Protein AF-A0A8J5MR01-F1 (afdb_monomer)

Solvent-accessible surface area (backbone atoms only — not comparable to full-atom values): 14399 Å² total; per-residue (Å²): 141,78,70,90,63,52,82,79,46,90,48,75,66,58,56,54,51,50,48,61,60,55,50,73,63,44,57,69,44,59,37,44,29,50,52,54,52,42,53,45,16,76,74,77,34,84,48,42,46,69,49,78,49,66,42,66,68,60,29,54,52,49,53,53,52,55,51,52,56,51,51,53,58,57,66,64,68,79,71,82,79,91,81,93,83,82,83,87,83,76,90,83,84,79,92,68,85,74,78,76,51,74,67,62,50,51,53,50,50,52,54,48,64,30,63,47,51,48,34,41,37,41,36,43,48,46,98,84,65,29,36,41,37,37,38,38,34,34,26,65,71,58,70,42,39,16,41,40,47,44,70,47,62,43,70,84,56,36,79,78,36,61,94,75,61,46,38,93,54,69,72,42,54,82,47,88,94,27,71,25,60,57,78,66,46,74,71,43,59,59,60,29,60,74,71,70,55,62,65,63,83,44,30,89,82,57,28,30,31,29,60,67,54,24,48,59,20,74,45,84,59,89,71,89,71,77,76,79,76,76,78,78,79,79,81,82,75,92,129

Foldseek 3Di:
DPPPPVVVPPDVVVQVVVQVVQLVLDDLLQNLLQVLQVVCCVPPNVQKDKGKDFDSVLSVVVVVVVVVVVVVVVVVVVPPDDDPDDPPPPPPDDPPPPPQDPVNLVVLVCLQLPWRRMWMWIWHADPQGKIKIKIWIARPNLGFIFIFIDIGDDPVVCVVCVVPDDRQQPPAPPDPPWRLQDALAPVVVVSCVVSVHRSNVCCVPRHGRTPVSCVSSVHDHDDPPPPPPPPPPPPDDDD

Sequence (239 aa):
ATRPLQDALDLPIDAKREQQRIVQLLPSPLYTLWVQASAYGEAFDPFIKVEVFGDVDAAKKLIVKEEDTRTENLSESDNDQDQQEENLSRKKRNRKSQKLDAEDLDDGVKQMLGLHPLFVKINVNTKEGNSVVITFYYMQTLRIVTAKCSVHLQEKTKCALTDVISGDTLLNCLVPDDDGQTSPNPANFFQLNRLRINLSDHLSATGRPYKWAQSLSGLSFSSSKQTHVSGEDSQDTVR

pLDDT: mean 80.75, std 19.87, range [36.69, 98.62]

Radius of gyration: 24.83 Å; Cα contacts (8 Å, |Δi|>4): 267; chains: 1; bounding box: 53×95×76 Å

InterPro domains:
  IPR019163 THO complex, subunit 5 [PF09766] (1-221)
  IPR019163 THO complex, subunit 5 [PTHR13375] (1-227)

Nearest PDB structures (foldseek):
  7znl-assembly1_E  TM=8.907E-01  e=3.463E-14  Homo sapiens
  7apk-assembly1_e  TM=8.907E-01  e=6.315E-14  Homo sapiens
  7znl-assembly1_e  TM=8.907E-01  e=7.562E-14  Homo sapiens
  7znk-assembly1_E  TM=8.837E-01  e=5.600E-14  Homo sapiens
  7znl-assembly1_M  TM=8.149E-01  e=4.066E-13  Homo sapiens

Secondary structure (DSSP, 8-state):
--TTTTTTS--HHHHHHHHHHHHTTS-HHHHHHHHHHHHHHHHT-TTEEEEEEE-HHHHHHHHHHHHHHHHHHHHGGG--SS--SS-SSS-SS--------HHHHHHHHHHHTPBPSEEEEEEEE-TTS-EEEEEEEEETTTTEEEEEEEEE--HHHHHHHTTT--TTTTTTTSSTT--S-S-SSHHHHHHHHHHT--GGGGHHHH-B--HHHHHHTT---------------------

Mean predicted aligned error: 12.26 Å

Organism: Homarus americanus (NCBI:txid6706)

Structure (mmCIF, N/CA/C/O backbone):
data_AF-A0A8J5MR01-F1
#
_entry.id   AF-A0A8J5MR01-F1
#
loop_
_atom_site.group_PDB
_atom_site.id
_atom_site.type_symbol
_atom_site.label_atom_id
_atom_site.label_alt_id
_atom_site.label_comp_id
_atom_site.label_asym_id
_atom_site.label_entity_id
_atom_site.label_seq_id
_atom_site.pdbx_PDB_ins_code
_atom_site.Cartn_x
_atom_site.Cartn_y
_atom_site.Cartn_z
_atom_site.occupancy
_atom_site.B_iso_or_equiv
_atom_site.auth_seq_id
_atom_site.auth_comp_id
_atom_site.auth_asym_id
_atom_site.auth_atom_id
_atom_site.pdbx_PDB_model_num
ATOM 1 N N . ALA A 1 1 ? -16.042 34.984 -11.331 1.00 46.97 1 ALA A N 1
ATOM 2 C CA . ALA A 1 1 ? -14.779 34.375 -10.869 1.00 46.97 1 ALA A CA 1
ATOM 3 C C . ALA A 1 1 ? -14.618 34.675 -9.381 1.00 46.97 1 ALA A C 1
ATOM 5 O O . ALA A 1 1 ? -14.557 35.841 -9.026 1.00 46.97 1 ALA A O 1
ATOM 6 N N . THR A 1 2 ? -14.632 33.653 -8.523 1.00 47.94 2 THR A N 1
ATOM 7 C CA . THR A 1 2 ? -14.669 33.761 -7.044 1.00 47.94 2 THR A CA 1
ATOM 8 C C . THR A 1 2 ? -13.586 32.893 -6.389 1.00 47.94 2 THR A C 1
ATOM 10 O O . THR A 1 2 ? -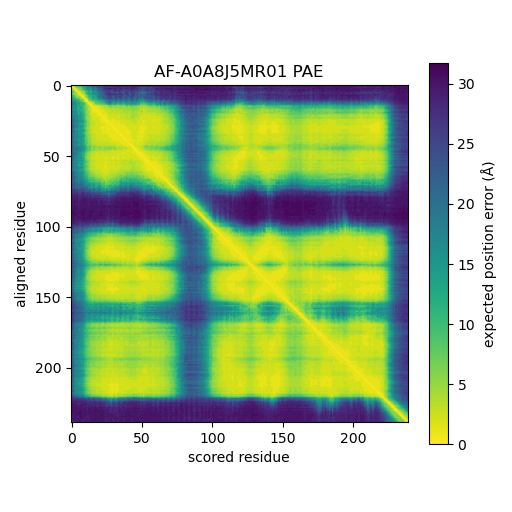13.790 32.317 -5.327 1.00 47.94 2 THR A O 1
ATOM 13 N N . ARG A 1 3 ? -12.426 32.767 -7.044 1.00 57.78 3 ARG A N 1
ATOM 14 C CA . ARG A 1 3 ? -11.325 31.910 -6.580 1.00 57.78 3 ARG A CA 1
ATOM 15 C C . ARG A 1 3 ? -10.459 32.448 -5.418 1.00 57.78 3 ARG A C 1
ATOM 17 O O . ARG A 1 3 ? -9.903 31.600 -4.746 1.00 57.78 3 ARG A O 1
ATOM 24 N N . PRO A 1 4 ? -10.367 33.749 -5.061 1.00 63.78 4 PRO A N 1
ATOM 25 C CA . PRO A 1 4 ? -9.386 34.154 -4.040 1.00 63.78 4 PRO A CA 1
ATOM 26 C C . PRO A 1 4 ? -9.900 34.189 -2.583 1.00 63.78 4 PRO A C 1
ATOM 28 O O . PRO A 1 4 ? -9.268 34.812 -1.740 1.00 63.78 4 PRO A O 1
ATOM 31 N N . LEU A 1 5 ? -11.032 33.551 -2.255 1.00 48.62 5 LEU A N 1
ATOM 32 C CA . LEU A 1 5 ? -11.546 33.468 -0.868 1.00 48.62 5 LEU A CA 1
ATOM 33 C C . LEU A 1 5 ? -11.784 32.029 -0.386 1.00 48.62 5 LEU A C 1
ATOM 35 O O . LEU A 1 5 ? -11.911 31.806 0.813 1.00 48.62 5 LEU A O 1
ATOM 39 N N . GLN A 1 6 ? -11.817 31.064 -1.309 1.00 51.12 6 GLN A N 1
ATOM 40 C CA . GLN A 1 6 ? -11.953 29.640 -0.994 1.00 51.12 6 GLN A CA 1
ATOM 41 C C . GLN A 1 6 ? -10.596 29.033 -0.607 1.00 51.12 6 GLN A C 1
ATOM 43 O O . GLN A 1 6 ? -10.540 28.309 0.372 1.00 51.12 6 GLN A O 1
ATOM 48 N N . ASP A 1 7 ? -9.495 29.457 -1.241 1.00 54.62 7 ASP A N 1
ATOM 49 C CA . ASP A 1 7 ? -8.133 29.002 -0.897 1.00 54.62 7 ASP A CA 1
ATOM 50 C C . ASP A 1 7 ? -7.671 29.427 0.515 1.00 54.62 7 ASP A C 1
ATOM 52 O O . ASP A 1 7 ? -6.734 28.857 1.064 1.00 54.62 7 ASP A O 1
ATOM 56 N N . ALA A 1 8 ? -8.313 30.435 1.119 1.00 52.56 8 ALA A N 1
ATOM 57 C CA . ALA A 1 8 ? -8.011 30.908 2.475 1.00 52.56 8 ALA A CA 1
ATOM 58 C C . ALA A 1 8 ? -8.864 30.224 3.564 1.00 52.56 8 ALA A C 1
ATOM 60 O O . ALA A 1 8 ? -8.608 30.400 4.755 1.00 52.56 8 ALA A O 1
ATOM 61 N N . LEU A 1 9 ? -9.891 29.471 3.160 1.00 58.34 9 LEU A N 1
ATOM 62 C CA . LEU A 1 9 ? -10.785 28.717 4.029 1.00 58.34 9 LEU A CA 1
ATOM 63 C C . LEU A 1 9 ? -10.576 27.245 3.688 1.00 58.34 9 LEU A C 1
ATOM 65 O O . LEU A 1 9 ? -11.184 26.740 2.757 1.00 58.34 9 LEU A O 1
ATOM 69 N N . ASP A 1 10 ? -9.685 26.592 4.422 1.00 51.47 10 ASP A N 1
ATOM 70 C CA . ASP A 1 10 ? -9.253 25.196 4.277 1.00 51.47 10 ASP A CA 1
ATOM 71 C C . ASP A 1 10 ? -10.449 24.214 4.389 1.00 51.47 10 ASP A C 1
ATOM 73 O O . ASP A 1 10 ? -10.735 23.631 5.439 1.00 51.47 10 ASP A O 1
ATOM 77 N N . LEU A 1 11 ? -11.265 24.125 3.332 1.00 55.38 11 LEU A N 1
ATOM 78 C CA . LEU A 1 11 ? -12.570 23.472 3.360 1.00 55.38 11 LEU A CA 1
ATOM 79 C C . LEU A 1 11 ? -12.432 21.968 3.054 1.00 55.38 11 LEU A C 1
ATOM 81 O O . LEU A 1 11 ? -11.811 21.588 2.059 1.00 55.38 11 LEU A O 1
ATOM 85 N N . PRO A 1 12 ? -13.125 21.084 3.803 1.00 60.44 12 PRO A N 1
ATOM 86 C CA . PRO A 1 12 ? -13.095 19.627 3.594 1.00 60.44 12 PRO A CA 1
ATOM 87 C C . PRO A 1 12 ? -13.483 19.158 2.178 1.00 60.44 12 PRO A C 1
ATOM 89 O O . PRO A 1 12 ? -13.172 18.037 1.774 1.00 60.44 12 PRO A O 1
ATOM 92 N N . ILE A 1 13 ? -14.193 20.002 1.421 1.00 61.72 13 ILE A N 1
ATOM 93 C CA . ILE A 1 13 ? -14.662 19.707 0.062 1.00 61.72 13 ILE A CA 1
ATOM 94 C C . ILE A 1 13 ? -13.493 19.672 -0.932 1.00 61.72 13 ILE A C 1
ATOM 96 O O . ILE A 1 13 ? -13.484 18.814 -1.818 1.00 61.72 13 ILE A O 1
ATOM 100 N N . ASP A 1 14 ? -12.503 20.552 -0.778 1.00 67.94 14 ASP A N 1
ATOM 101 C CA . ASP A 1 14 ? -11.354 20.605 -1.687 1.00 67.94 14 ASP A CA 1
ATOM 102 C C . ASP A 1 14 ? -10.391 19.447 -1.423 1.00 67.94 14 ASP A C 1
ATOM 104 O O . ASP A 1 14 ? -9.918 18.821 -2.371 1.00 67.94 14 ASP A O 1
ATOM 108 N N . ALA A 1 15 ? -10.238 19.041 -0.159 1.00 75.06 15 ALA A N 1
ATOM 109 C CA . ALA A 1 15 ? -9.501 17.832 0.202 1.00 75.06 15 ALA A CA 1
ATOM 110 C C . ALA A 1 15 ? -10.100 16.573 -0.453 1.00 75.06 15 ALA A C 1
ATOM 112 O O . ALA A 1 15 ? -9.371 15.774 -1.041 1.00 75.06 15 ALA A O 1
ATOM 113 N N . LYS A 1 16 ? -11.434 16.406 -0.432 1.00 79.69 16 LYS A N 1
ATOM 114 C CA . LYS A 1 16 ? -12.094 15.257 -1.085 1.00 79.69 16 LYS A CA 1
ATOM 115 C C . LYS A 1 16 ? -11.918 15.282 -2.607 1.00 79.69 16 LYS A C 1
ATOM 117 O O . LYS A 1 16 ? -11.696 14.233 -3.212 1.00 79.69 16 LYS A O 1
ATOM 122 N N . ARG A 1 17 ? -12.001 16.462 -3.230 1.00 83.25 17 ARG A N 1
ATOM 123 C CA . ARG A 1 17 ? -11.788 16.630 -4.678 1.00 83.25 17 ARG A CA 1
ATOM 124 C C . ARG A 1 17 ? -10.351 16.331 -5.083 1.00 83.25 17 ARG A C 1
ATOM 126 O O . ARG A 1 17 ? -10.142 15.642 -6.078 1.00 83.25 17 ARG A O 1
ATOM 133 N N . GLU A 1 18 ? -9.376 16.801 -4.313 1.00 85.88 18 GLU A N 1
ATOM 134 C CA . GLU A 1 18 ? -7.972 16.528 -4.610 1.00 85.88 18 GLU A CA 1
ATOM 135 C C . GLU A 1 18 ? -7.648 15.044 -4.420 1.00 85.88 18 GLU A C 1
ATOM 137 O O . GLU A 1 18 ? -7.023 14.447 -5.293 1.00 85.88 18 GLU A O 1
ATOM 142 N N . GLN A 1 19 ? -8.175 14.401 -3.372 1.00 89.31 19 GLN A N 1
ATOM 143 C CA . GLN A 1 19 ? -8.069 12.948 -3.212 1.00 89.31 19 GLN A CA 1
ATOM 144 C C . GLN A 1 19 ? -8.639 12.207 -4.429 1.00 89.31 19 GLN A C 1
ATOM 146 O O . GLN A 1 19 ? -7.953 11.367 -5.004 1.00 89.31 19 GLN A O 1
ATOM 151 N N . GLN A 1 20 ? -9.836 12.568 -4.904 1.00 88.31 20 GLN A N 1
ATOM 152 C CA . GLN A 1 20 ? -10.416 11.969 -6.115 1.00 88.31 20 GLN A CA 1
ATOM 153 C C . GLN A 1 20 ? -9.540 12.158 -7.360 1.00 88.31 20 GLN A C 1
ATOM 155 O O . GLN A 1 20 ? -9.476 11.264 -8.203 1.00 88.31 20 GLN A O 1
ATOM 160 N N . ARG A 1 21 ? -8.850 13.297 -7.481 1.00 90.12 21 ARG A N 1
ATOM 161 C CA . ARG A 1 21 ? -7.950 13.584 -8.604 1.00 90.12 21 ARG A CA 1
ATOM 162 C C . ARG A 1 21 ? -6.655 12.769 -8.525 1.00 90.12 21 ARG A C 1
ATOM 164 O O . ARG A 1 21 ? -6.187 12.276 -9.547 1.00 90.12 21 ARG A O 1
ATOM 171 N N . ILE A 1 22 ? -6.084 12.614 -7.329 1.00 93.81 22 ILE A N 1
ATOM 172 C CA . ILE A 1 22 ? -4.852 11.841 -7.101 1.00 93.81 22 ILE A CA 1
ATOM 173 C C . ILE A 1 22 ? -5.111 10.337 -7.253 1.00 93.81 22 ILE A C 1
ATOM 175 O O . ILE A 1 22 ? -4.289 9.632 -7.832 1.00 93.81 22 ILE A O 1
ATOM 179 N N . VAL A 1 23 ? -6.264 9.844 -6.794 1.00 94.62 23 VAL A N 1
ATOM 180 C CA . VAL A 1 23 ? -6.649 8.425 -6.870 1.00 94.62 23 VAL A CA 1
ATOM 181 C C . VAL 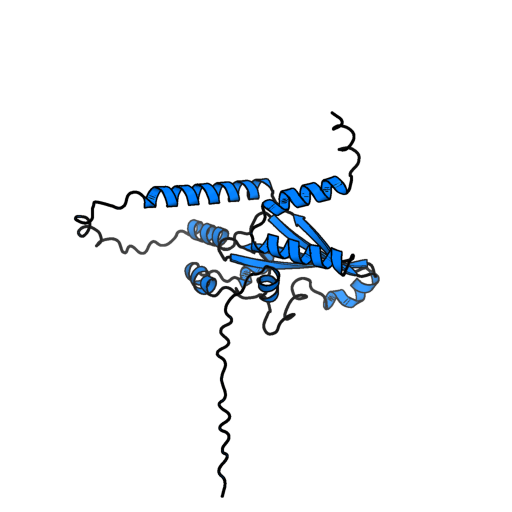A 1 23 ? -6.663 7.901 -8.313 1.00 94.62 23 VAL A C 1
ATOM 183 O O . VAL A 1 23 ? -6.348 6.736 -8.535 1.00 94.62 23 VAL A O 1
ATOM 186 N N . GLN A 1 24 ? -6.960 8.745 -9.308 1.00 93.50 24 GLN A N 1
ATOM 187 C CA . GLN A 1 24 ? -6.916 8.364 -10.730 1.00 93.50 24 GLN A CA 1
ATOM 188 C C . GLN A 1 24 ? -5.507 8.005 -11.224 1.00 93.50 24 GLN A C 1
ATOM 190 O O . GLN A 1 24 ? -5.370 7.351 -12.252 1.00 93.50 24 GLN A O 1
ATOM 195 N N . LEU A 1 25 ? -4.467 8.424 -10.498 1.00 96.06 25 LEU A N 1
ATOM 196 C CA . LEU A 1 25 ? -3.066 8.147 -10.812 1.00 96.06 25 LEU A CA 1
ATOM 197 C C . LEU A 1 25 ? -2.531 6.913 -10.065 1.00 96.06 25 LEU A C 1
ATOM 199 O O . LEU A 1 25 ? -1.341 6.612 -10.148 1.00 96.06 25 LEU A O 1
ATOM 203 N N . LEU A 1 26 ? -3.369 6.229 -9.278 1.00 96.62 26 LEU A N 1
ATOM 204 C CA . LEU A 1 26 ? -2.964 5.021 -8.569 1.00 96.62 26 LEU A CA 1
ATOM 205 C C . LEU A 1 26 ? -2.868 3.819 -9.516 1.00 96.62 26 LEU A C 1
ATOM 207 O O . LEU A 1 26 ? -3.706 3.655 -10.404 1.00 96.62 26 LEU A O 1
ATOM 211 N N . PRO A 1 27 ? -1.926 2.895 -9.264 1.00 96.69 27 PRO A N 1
ATOM 212 C CA . PRO A 1 27 ? -1.934 1.604 -9.925 1.00 96.69 27 PRO A CA 1
ATOM 213 C C . PRO A 1 27 ? -3.182 0.816 -9.502 1.00 96.69 27 PRO A C 1
ATOM 215 O O . PRO A 1 27 ? -3.648 0.925 -8.363 1.00 96.69 27 PRO A O 1
ATOM 218 N N . SER A 1 28 ? -3.690 -0.024 -10.407 1.00 96.38 28 SER A N 1
ATOM 219 C CA . SER A 1 28 ? -4.937 -0.786 -10.222 1.00 96.38 28 SER A CA 1
ATOM 220 C C . SER A 1 28 ? -5.069 -1.490 -8.852 1.00 96.38 28 SER A C 1
ATOM 222 O O . SER A 1 28 ? -6.140 -1.367 -8.246 1.00 96.38 28 SER A O 1
ATOM 224 N N . PRO A 1 29 ? -4.024 -2.136 -8.288 1.00 98.00 29 PRO A N 1
ATOM 225 C CA . PRO A 1 29 ? -4.133 -2.766 -6.969 1.00 98.00 29 PRO A CA 1
ATOM 226 C C . PRO A 1 29 ? -4.371 -1.771 -5.822 1.00 98.00 29 PRO A C 1
ATOM 228 O O . PRO A 1 29 ? -5.191 -2.019 -4.938 1.00 98.00 29 PRO A O 1
ATOM 231 N N . LEU A 1 30 ? -3.696 -0.615 -5.841 1.00 98.12 30 LEU A N 1
ATOM 232 C CA . LEU A 1 30 ? -3.881 0.414 -4.813 1.00 98.12 30 LEU A CA 1
ATOM 233 C C . LEU A 1 30 ? -5.209 1.153 -4.980 1.00 98.12 30 LEU A C 1
ATOM 235 O O . LEU A 1 30 ? -5.845 1.472 -3.980 1.00 98.12 30 LEU A O 1
ATOM 239 N N . TYR A 1 31 ? -5.649 1.383 -6.220 1.00 97.69 31 TYR A N 1
ATOM 240 C CA . TYR A 1 31 ? -6.976 1.934 -6.493 1.00 97.69 31 TYR A CA 1
ATOM 241 C C . TYR A 1 31 ? -8.075 1.019 -5.938 1.00 97.69 31 TYR A C 1
ATOM 243 O O . TYR A 1 31 ? -8.961 1.477 -5.221 1.00 97.69 31 TYR A O 1
ATOM 251 N N . THR A 1 32 ? -7.978 -0.287 -6.207 1.00 97.69 32 THR A N 1
ATOM 252 C CA . THR A 1 32 ? -8.930 -1.286 -5.699 1.00 97.69 32 THR A CA 1
ATOM 253 C C . THR A 1 32 ? -8.971 -1.272 -4.174 1.00 97.69 32 THR A C 1
ATOM 255 O O . THR A 1 32 ? -10.050 -1.162 -3.595 1.00 97.69 32 THR A O 1
ATOM 258 N N . LEU A 1 33 ? -7.805 -1.296 -3.522 1.00 97.94 33 LEU A N 1
ATOM 259 C CA . LEU A 1 33 ? -7.710 -1.204 -2.065 1.00 97.94 33 LEU A CA 1
ATOM 260 C C . LEU A 1 33 ? -8.340 0.087 -1.529 1.00 97.94 33 LEU A C 1
ATOM 262 O O . LEU A 1 33 ? -9.089 0.038 -0.555 1.00 97.94 33 LEU A O 1
ATOM 266 N N . TRP A 1 34 ? -8.073 1.229 -2.168 1.00 97.56 34 TRP A N 1
ATOM 267 C CA . TRP A 1 34 ? -8.638 2.516 -1.765 1.00 97.56 34 TRP A CA 1
ATOM 268 C C . TRP A 1 34 ? -10.167 2.517 -1.853 1.00 97.56 34 TRP A C 1
ATOM 270 O O . TRP A 1 34 ? -10.819 2.932 -0.896 1.00 97.56 34 TRP A O 1
ATOM 280 N N . VAL A 1 35 ? -10.746 2.015 -2.951 1.00 96.19 35 VAL A N 1
ATOM 281 C CA . VAL A 1 35 ? -12.207 1.942 -3.130 1.00 96.19 35 VAL A CA 1
ATOM 282 C C . VAL A 1 35 ? -12.834 1.045 -2.068 1.00 96.19 35 VAL A C 1
ATOM 284 O O . VAL A 1 35 ? -13.777 1.464 -1.401 1.00 96.19 35 VAL A O 1
ATOM 287 N N . GLN A 1 36 ? -12.301 -0.166 -1.882 1.00 95.25 36 GLN A N 1
ATOM 288 C CA . GLN A 1 36 ? -12.849 -1.140 -0.934 1.00 95.25 36 GLN A CA 1
ATOM 289 C C . GLN A 1 36 ? -12.777 -0.626 0.508 1.00 95.25 36 GLN A C 1
ATOM 291 O O . GLN A 1 36 ? -13.770 -0.666 1.234 1.00 95.25 36 GLN A O 1
ATOM 296 N N . ALA A 1 37 ? -11.626 -0.089 0.919 1.00 96.00 37 ALA A N 1
ATOM 297 C CA . ALA A 1 37 ? -11.441 0.413 2.275 1.00 96.00 37 ALA A CA 1
ATOM 298 C C . ALA A 1 37 ? -12.272 1.678 2.545 1.00 96.00 37 ALA A C 1
ATOM 300 O O . ALA A 1 37 ? -12.860 1.802 3.619 1.00 96.00 37 ALA A O 1
ATOM 301 N N . SER A 1 38 ? -12.364 2.593 1.573 1.00 94.69 38 SER A N 1
ATOM 302 C CA . SER A 1 38 ? -13.187 3.803 1.703 1.00 94.69 38 SER A CA 1
ATOM 303 C C . SER A 1 38 ? -14.670 3.449 1.799 1.00 94.69 38 SER A C 1
ATOM 305 O O . SER A 1 38 ? -15.358 3.945 2.686 1.00 94.69 38 SER A O 1
ATOM 307 N N . ALA A 1 39 ? -15.150 2.536 0.948 1.00 95.12 39 ALA A N 1
ATOM 308 C CA . ALA A 1 39 ? -16.533 2.069 0.987 1.00 95.12 39 ALA A CA 1
ATOM 309 C C . ALA A 1 39 ? -16.868 1.382 2.320 1.00 95.12 39 ALA A C 1
ATOM 311 O O . ALA A 1 39 ? -17.937 1.613 2.880 1.00 95.12 39 ALA A O 1
ATOM 312 N N . TYR A 1 40 ? -15.948 0.577 2.860 1.00 96.06 40 TYR A N 1
ATOM 313 C CA . TYR A 1 40 ? -16.133 -0.062 4.162 1.00 96.06 40 TYR A CA 1
ATOM 314 C C . TYR A 1 40 ? -16.203 0.960 5.308 1.00 96.06 40 TYR A C 1
ATOM 316 O O . TYR A 1 40 ? -17.087 0.861 6.160 1.00 96.06 40 TYR A O 1
ATOM 324 N N . GLY A 1 41 ? -15.318 1.964 5.316 1.00 95.06 41 GLY A N 1
ATOM 325 C CA . GLY A 1 41 ? -15.347 3.039 6.314 1.00 95.06 41 GLY A CA 1
ATOM 326 C C . GLY A 1 41 ? -16.629 3.877 6.248 1.00 95.06 41 GLY A C 1
ATOM 327 O O . GLY A 1 41 ? -17.226 4.184 7.276 1.00 95.06 41 GLY A O 1
ATOM 328 N N . GLU A 1 42 ? -17.112 4.184 5.040 1.00 93.12 42 GLU A N 1
ATOM 329 C CA . GLU A 1 42 ? -18.375 4.910 4.849 1.00 93.12 42 GLU A CA 1
ATOM 330 C C . GLU A 1 42 ? -19.607 4.080 5.260 1.00 93.12 42 GLU A C 1
ATOM 3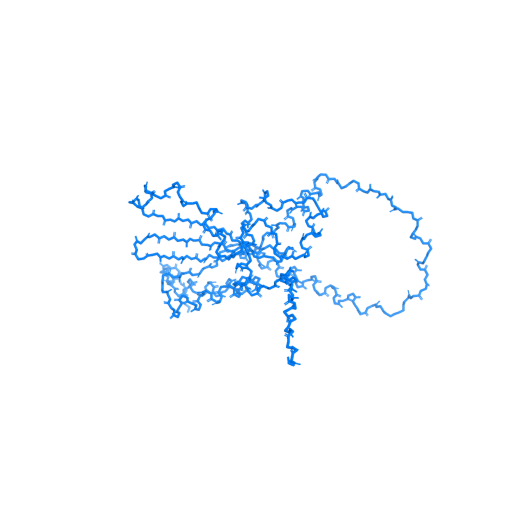32 O O . GLU A 1 42 ? -20.564 4.637 5.798 1.00 93.12 42 GLU A O 1
ATOM 337 N N . ALA A 1 43 ? -19.595 2.763 5.026 1.00 95.69 43 ALA A N 1
ATOM 338 C CA . ALA A 1 43 ? -20.743 1.894 5.281 1.00 95.69 43 ALA A CA 1
ATOM 339 C C . ALA A 1 43 ? -20.839 1.380 6.727 1.00 95.69 43 ALA A C 1
ATOM 341 O O . ALA A 1 43 ? -21.948 1.226 7.241 1.00 95.69 43 ALA A O 1
ATOM 342 N N . PHE A 1 44 ? -19.707 1.077 7.369 1.00 94.25 44 PHE A N 1
ATOM 343 C CA . PHE A 1 44 ? -19.691 0.306 8.618 1.00 94.25 44 PHE A CA 1
ATOM 344 C C . PHE A 1 44 ? -18.908 0.954 9.759 1.00 94.25 44 PHE A C 1
ATOM 346 O O . PHE A 1 44 ? -19.297 0.767 10.913 1.00 94.25 44 PHE A O 1
ATOM 353 N N . ASP A 1 45 ? -17.825 1.686 9.478 1.00 92.56 45 ASP A N 1
ATOM 354 C CA . ASP A 1 45 ? -16.937 2.179 10.536 1.00 92.56 45 ASP A CA 1
ATOM 355 C C . ASP A 1 45 ? -16.357 3.583 10.266 1.00 92.56 45 ASP A C 1
ATOM 357 O O . ASP A 1 45 ? -15.345 3.718 9.569 1.00 92.56 45 ASP A O 1
ATOM 361 N N . PRO A 1 46 ? -16.907 4.640 10.900 1.00 91.06 46 PRO A N 1
ATOM 362 C CA . PRO A 1 46 ? -16.416 6.007 10.729 1.00 91.06 46 PRO A CA 1
ATOM 363 C C . PRO A 1 46 ? -15.023 6.247 11.339 1.00 91.06 46 PRO A C 1
ATOM 365 O O . PRO A 1 46 ? -14.438 7.312 11.124 1.00 91.06 46 PRO A O 1
ATOM 368 N N . PHE A 1 47 ? -14.481 5.304 12.119 1.00 93.94 47 PHE A N 1
ATOM 369 C CA . PHE A 1 47 ? -13.125 5.398 12.661 1.00 93.94 47 PHE A 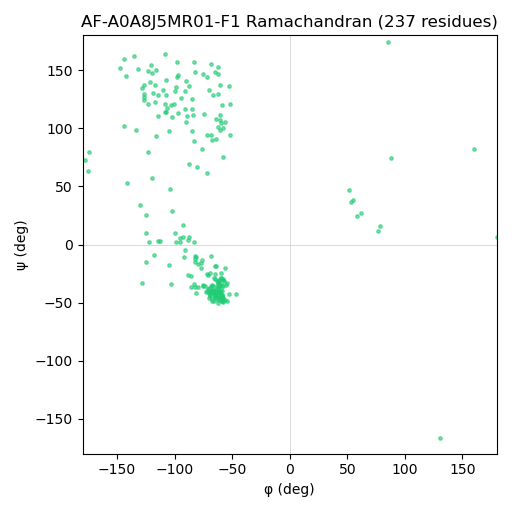CA 1
ATOM 370 C C . PHE A 1 47 ? -12.046 4.946 11.673 1.00 93.94 47 PHE A C 1
ATOM 372 O O . PHE A 1 47 ? -10.859 5.186 11.931 1.00 93.94 47 PHE A O 1
ATOM 379 N N . ILE A 1 48 ? -12.446 4.350 10.546 1.00 95.69 48 ILE A N 1
ATOM 380 C CA . ILE A 1 48 ? -11.560 3.990 9.443 1.00 95.69 48 ILE A CA 1
ATOM 381 C C . ILE A 1 48 ? -11.503 5.155 8.456 1.00 95.69 48 ILE A C 1
ATOM 383 O O . ILE A 1 48 ? -12.497 5.520 7.832 1.00 95.69 48 ILE A O 1
ATOM 387 N N . LYS A 1 49 ? -10.313 5.735 8.296 1.00 95.06 49 LYS A N 1
ATOM 388 C CA . LYS A 1 49 ? -10.041 6.796 7.319 1.00 95.06 49 LYS A CA 1
ATOM 389 C C . LYS A 1 49 ? -9.014 6.328 6.305 1.00 95.06 49 LYS A C 1
ATOM 391 O O . LYS A 1 49 ? -8.016 5.715 6.679 1.00 95.06 49 LYS A O 1
ATOM 396 N N . VAL A 1 50 ? -9.251 6.638 5.036 1.00 96.50 50 VAL A N 1
ATOM 397 C CA . VAL A 1 50 ? -8.409 6.196 3.922 1.00 96.50 50 VAL A CA 1
ATOM 398 C C . VAL A 1 50 ? -7.992 7.400 3.096 1.00 96.50 50 VAL A C 1
ATOM 400 O O . VAL A 1 50 ? -8.833 8.183 2.662 1.00 96.50 50 VAL A O 1
ATOM 403 N N . GLU A 1 51 ? -6.692 7.542 2.871 1.00 96.19 51 GLU A N 1
ATOM 404 C CA . GLU A 1 51 ? -6.108 8.695 2.187 1.00 96.19 51 GLU A CA 1
ATOM 405 C C . GLU A 1 51 ? -4.951 8.258 1.284 1.00 96.19 51 GLU A C 1
ATOM 407 O O . GLU A 1 51 ? -4.197 7.332 1.599 1.00 96.19 51 GLU A O 1
ATOM 412 N N . VAL A 1 52 ? -4.803 8.937 0.150 1.00 97.31 52 VAL A N 1
ATOM 413 C CA . VAL A 1 52 ? -3.706 8.747 -0.798 1.00 97.31 52 VAL A CA 1
ATOM 414 C C . VAL A 1 52 ? -2.651 9.818 -0.583 1.00 97.31 52 VAL A C 1
ATOM 416 O O . VAL A 1 52 ? -2.962 11.003 -0.450 1.00 97.31 52 VAL A O 1
ATOM 419 N N . PHE A 1 53 ? -1.396 9.388 -0.590 1.00 96.50 53 PHE A N 1
ATOM 420 C CA . PHE A 1 53 ? -0.225 10.233 -0.400 1.00 96.50 53 PHE A CA 1
ATOM 421 C C . PHE A 1 53 ? 0.851 9.890 -1.429 1.00 96.50 53 PHE A C 1
ATOM 423 O O . PHE A 1 53 ? 0.844 8.804 -2.008 1.00 96.50 53 PHE A O 1
ATOM 430 N N . GLY A 1 54 ? 1.806 10.801 -1.609 1.00 95.81 54 GLY A N 1
ATOM 431 C CA . GLY A 1 54 ? 2.993 10.578 -2.429 1.00 95.81 54 GLY A CA 1
ATOM 432 C C . GLY A 1 54 ? 3.259 11.691 -3.435 1.00 95.81 54 GLY A C 1
ATOM 433 O O . GLY A 1 54 ? 2.683 12.774 -3.343 1.00 95.81 54 GLY A O 1
ATOM 434 N N . ASP A 1 55 ? 4.144 11.413 -4.391 1.00 96.31 55 ASP A N 1
ATOM 435 C CA . ASP A 1 55 ? 4.522 12.363 -5.440 1.00 96.31 55 ASP A CA 1
ATOM 436 C C . ASP A 1 55 ? 3.605 12.223 -6.667 1.00 96.31 55 ASP A C 1
ATOM 438 O O . ASP A 1 55 ? 3.693 11.279 -7.458 1.00 96.31 55 ASP A O 1
ATOM 442 N N . VAL A 1 56 ? 2.709 13.198 -6.811 1.00 95.44 56 VAL A N 1
ATOM 443 C CA . VAL A 1 56 ? 1.719 13.285 -7.890 1.00 95.44 56 VAL A CA 1
ATOM 444 C C . VAL A 1 56 ? 2.377 13.509 -9.252 1.00 95.44 56 VAL A C 1
ATOM 446 O O . VAL A 1 56 ? 1.897 12.985 -10.259 1.00 95.44 56 VAL A O 1
ATOM 449 N N . ASP A 1 57 ? 3.461 14.277 -9.315 1.00 95.62 57 ASP A N 1
ATOM 450 C CA . ASP A 1 57 ? 4.107 14.608 -10.582 1.00 95.62 57 ASP A CA 1
ATOM 451 C C . ASP A 1 57 ? 4.980 13.454 -11.071 1.00 95.62 57 ASP A C 1
ATOM 453 O O . ASP A 1 57 ? 4.984 13.152 -12.267 1.00 95.62 57 ASP A O 1
ATOM 457 N N . ALA A 1 58 ? 5.644 12.738 -10.159 1.00 95.38 58 ALA A N 1
ATOM 458 C CA . ALA A 1 58 ? 6.292 11.471 -10.483 1.00 95.38 58 ALA A CA 1
ATOM 459 C C . ALA A 1 58 ? 5.280 10.428 -10.989 1.00 95.38 58 ALA A C 1
ATOM 461 O O . ALA A 1 58 ? 5.555 9.746 -11.975 1.00 95.38 58 ALA A O 1
ATOM 462 N N . ALA A 1 59 ? 4.092 10.342 -10.379 1.00 95.44 59 ALA A N 1
ATOM 463 C CA . ALA A 1 59 ? 3.040 9.422 -10.818 1.00 95.44 59 ALA A CA 1
ATOM 464 C C . ALA A 1 59 ? 2.538 9.733 -12.236 1.00 95.44 59 ALA A C 1
ATOM 466 O O . ALA A 1 59 ? 2.443 8.835 -13.069 1.00 95.44 59 ALA A O 1
ATOM 467 N N . LYS A 1 60 ? 2.294 11.012 -12.554 1.00 94.56 60 LYS A N 1
ATOM 468 C CA . LYS A 1 60 ? 1.922 11.432 -13.918 1.00 94.56 60 LYS A CA 1
ATOM 469 C C . LYS A 1 60 ? 2.992 11.055 -14.942 1.00 94.56 60 LYS A C 1
ATOM 471 O O . LYS A 1 60 ? 2.659 10.559 -16.013 1.00 94.56 60 LYS A O 1
ATOM 476 N N . LYS A 1 61 ? 4.273 11.265 -14.614 1.00 94.81 61 LYS A N 1
ATOM 477 C CA . LYS A 1 61 ? 5.393 10.896 -15.498 1.00 94.81 61 LYS A CA 1
ATOM 478 C C . LYS A 1 61 ? 5.445 9.392 -15.766 1.00 94.81 61 LYS A C 1
ATOM 480 O O . LYS A 1 61 ? 5.786 9.001 -16.877 1.00 94.81 61 LYS A O 1
ATOM 485 N N . LEU A 1 62 ? 5.109 8.558 -14.777 1.00 91.50 62 LEU A N 1
ATOM 486 C CA . LEU A 1 62 ? 5.043 7.107 -14.967 1.00 91.50 62 LEU A CA 1
ATOM 487 C C . LEU A 1 62 ? 3.944 6.707 -15.952 1.00 91.50 62 LEU A C 1
ATOM 489 O O . LEU A 1 62 ? 4.214 5.893 -16.825 1.00 91.50 62 LEU A O 1
ATOM 493 N N . ILE A 1 63 ? 2.758 7.315 -15.870 1.00 89.75 63 ILE A N 1
ATOM 494 C CA . ILE A 1 63 ? 1.656 7.029 -16.804 1.00 89.75 63 ILE A CA 1
ATOM 495 C C . ILE A 1 63 ? 2.053 7.381 -18.238 1.00 89.75 63 ILE A C 1
ATOM 497 O O . ILE A 1 63 ? 1.917 6.543 -19.121 1.00 89.75 63 ILE A O 1
ATOM 501 N N . VAL A 1 64 ? 2.616 8.575 -18.455 1.00 89.88 64 VAL A N 1
ATOM 502 C CA . VAL A 1 64 ? 3.087 8.996 -19.787 1.00 89.88 64 VAL A CA 1
ATOM 503 C C . VAL A 1 64 ? 4.131 8.014 -20.326 1.00 89.88 64 VAL A C 1
ATOM 505 O O . VAL A 1 64 ? 4.011 7.534 -21.446 1.00 89.88 64 VAL A O 1
ATOM 508 N N . LYS A 1 65 ? 5.103 7.617 -19.495 1.00 88.44 65 LYS A N 1
ATOM 509 C CA . LYS A 1 65 ? 6.121 6.631 -19.880 1.00 88.44 65 LYS A CA 1
ATOM 510 C C . LYS A 1 65 ? 5.516 5.264 -20.241 1.00 88.44 65 LYS A C 1
ATOM 512 O O . LYS A 1 65 ? 5.988 4.600 -21.166 1.00 88.44 65 LYS A O 1
ATOM 517 N N . GLU A 1 66 ? 4.507 4.806 -19.505 1.00 84.06 66 GLU A N 1
ATOM 518 C CA . GLU A 1 66 ? 3.794 3.559 -19.812 1.00 84.06 66 GLU A CA 1
ATOM 519 C C . GLU A 1 66 ? 2.979 3.649 -21.111 1.00 84.06 66 GLU A C 1
ATOM 521 O O . GLU A 1 66 ? 2.885 2.661 -21.837 1.00 84.06 66 GLU A O 1
ATOM 526 N N . GLU A 1 67 ? 2.402 4.809 -21.427 1.00 84.69 67 GLU A N 1
ATOM 527 C CA . GLU A 1 67 ? 1.689 5.043 -22.688 1.00 84.69 67 GLU A CA 1
ATOM 528 C C . GLU A 1 67 ? 2.648 5.095 -23.883 1.00 84.69 67 GLU A C 1
ATOM 530 O O . GLU A 1 67 ? 2.421 4.396 -24.874 1.00 84.69 67 GLU A O 1
ATOM 535 N N . ASP A 1 68 ? 3.758 5.826 -23.770 1.00 81.81 68 ASP A N 1
ATOM 536 C CA . ASP A 1 68 ? 4.779 5.929 -24.820 1.00 81.81 68 ASP A CA 1
ATOM 537 C C . ASP A 1 68 ? 5.327 4.541 -25.184 1.00 81.81 68 ASP A C 1
ATOM 539 O O . ASP A 1 68 ? 5.287 4.122 -26.342 1.00 81.81 68 ASP A O 1
ATOM 543 N N . THR A 1 69 ? 5.722 3.757 -24.174 1.00 78.62 69 THR A N 1
ATOM 544 C CA . THR A 1 69 ? 6.221 2.387 -24.383 1.00 78.62 69 THR A CA 1
ATOM 545 C C . THR A 1 69 ? 5.175 1.450 -24.992 1.00 78.62 69 THR A C 1
ATOM 547 O O . THR A 1 69 ? 5.525 0.570 -25.778 1.00 78.62 69 THR A O 1
ATOM 550 N N . ARG A 1 70 ? 3.880 1.598 -24.676 1.00 76.06 70 ARG A N 1
ATOM 551 C CA . ARG A 1 70 ? 2.819 0.812 -25.340 1.00 76.06 70 ARG A CA 1
ATOM 552 C C . ARG A 1 70 ? 2.663 1.195 -26.808 1.00 76.06 70 ARG A C 1
ATOM 554 O O . ARG A 1 70 ? 2.452 0.311 -27.634 1.00 76.06 70 ARG A O 1
ATOM 561 N N . THR A 1 71 ? 2.774 2.481 -27.119 1.00 72.56 71 THR A N 1
ATOM 562 C CA . THR A 1 71 ? 2.602 3.008 -28.476 1.00 72.56 71 THR A CA 1
ATOM 563 C C . THR A 1 71 ? 3.752 2.571 -29.387 1.00 72.56 71 THR A C 1
ATOM 565 O O . THR A 1 71 ? 3.502 2.110 -30.498 1.00 72.56 71 THR A O 1
ATOM 568 N N . GLU A 1 72 ? 4.991 2.595 -28.886 1.00 69.31 72 GLU A N 1
ATOM 569 C CA . GLU A 1 72 ? 6.174 2.088 -29.599 1.00 69.31 72 GLU A CA 1
ATOM 570 C C . GLU A 1 72 ? 6.048 0.591 -29.947 1.00 69.31 72 GLU A C 1
ATOM 572 O O . GLU A 1 72 ? 6.251 0.194 -31.095 1.00 69.31 72 GLU A O 1
ATOM 577 N N . ASN A 1 73 ? 5.617 -0.244 -28.992 1.00 62.62 73 ASN A N 1
ATOM 578 C CA . ASN A 1 73 ? 5.432 -1.686 -29.218 1.00 62.62 73 ASN A CA 1
ATOM 579 C C . ASN A 1 73 ? 4.322 -2.011 -30.239 1.00 62.62 73 ASN A C 1
ATOM 581 O O . ASN A 1 73 ? 4.389 -3.034 -30.922 1.00 62.62 73 ASN A O 1
ATOM 585 N N . LEU A 1 74 ? 3.293 -1.161 -30.340 1.00 60.94 74 LEU A N 1
ATOM 586 C CA . LEU A 1 74 ? 2.220 -1.307 -31.328 1.00 60.94 74 LEU A CA 1
ATOM 587 C C . LEU A 1 74 ? 2.689 -0.905 -32.733 1.00 60.94 74 LEU A C 1
ATOM 589 O O . LEU A 1 74 ? 2.307 -1.560 -33.698 1.00 60.94 74 LEU A O 1
ATOM 593 N N . SER A 1 75 ? 3.548 0.114 -32.852 1.00 57.59 75 SER A N 1
ATOM 594 C CA . SER A 1 75 ? 4.106 0.537 -34.146 1.00 57.59 75 SER A CA 1
ATOM 595 C C . SER A 1 75 ? 5.139 -0.432 -34.733 1.00 57.59 75 SER A C 1
ATOM 597 O O . SER A 1 75 ? 5.283 -0.500 -35.949 1.00 57.59 75 SER A O 1
ATOM 599 N N . GLU A 1 76 ? 5.822 -1.218 -33.897 1.00 54.62 76 GLU A N 1
ATOM 600 C CA . GLU A 1 76 ? 6.773 -2.252 -34.342 1.00 54.62 76 GLU A CA 1
ATOM 601 C C . GLU A 1 76 ? 6.074 -3.549 -34.806 1.00 54.62 76 GLU A C 1
ATOM 603 O O . GLU A 1 76 ? 6.680 -4.350 -35.508 1.00 54.62 76 GLU A O 1
ATOM 608 N N . SER A 1 77 ? 4.794 -3.767 -34.465 1.00 50.47 77 SER A N 1
ATOM 609 C CA . SER A 1 77 ? 4.058 -4.987 -34.858 1.00 50.47 77 SER A CA 1
ATOM 610 C C . SER A 1 77 ? 3.492 -4.961 -36.286 1.00 50.47 77 SER A C 1
ATOM 612 O O . SER A 1 77 ? 3.046 -6.000 -36.766 1.00 50.47 77 SER A O 1
ATOM 614 N N . ASP A 1 78 ? 3.506 -3.814 -36.972 1.00 49.62 78 ASP A N 1
ATOM 615 C CA . ASP A 1 78 ? 2.917 -3.652 -38.317 1.00 49.62 78 ASP A CA 1
ATOM 616 C C . ASP A 1 78 ? 3.965 -3.715 -39.451 1.00 49.62 78 ASP A C 1
ATOM 618 O O . ASP A 1 78 ? 3.663 -3.417 -40.604 1.00 49.62 78 ASP A O 1
ATOM 622 N N . ASN A 1 79 ? 5.207 -4.110 -39.135 1.00 47.81 79 ASN A N 1
ATOM 623 C CA . ASN A 1 79 ? 6.341 -4.120 -40.071 1.00 47.81 79 ASN A CA 1
ATOM 624 C C . ASN A 1 79 ? 7.043 -5.488 -40.206 1.00 47.81 79 ASN A C 1
ATOM 626 O O . ASN A 1 79 ? 8.206 -5.545 -40.592 1.00 47.81 79 ASN A O 1
ATOM 630 N N . ASP A 1 80 ? 6.333 -6.589 -39.932 1.00 49.81 80 ASP A N 1
ATOM 631 C CA . ASP A 1 80 ? 6.845 -7.963 -40.076 1.00 49.81 80 ASP A CA 1
ATOM 632 C C . ASP A 1 80 ? 6.018 -8.796 -41.081 1.00 49.81 80 ASP A C 1
ATOM 634 O O . ASP A 1 80 ? 5.509 -9.879 -40.786 1.00 49.81 80 ASP A O 1
ATOM 638 N N . GLN A 1 81 ? 5.910 -8.312 -42.320 1.00 47.56 81 GLN A N 1
ATOM 639 C CA . GLN A 1 81 ? 5.784 -9.184 -43.492 1.00 47.56 81 GLN A CA 1
ATOM 640 C C . GLN A 1 81 ? 6.872 -8.782 -44.494 1.00 47.56 81 GLN A C 1
ATOM 642 O O . GLN A 1 81 ? 6.966 -7.622 -44.874 1.00 47.56 81 GLN A O 1
ATOM 647 N N . ASP A 1 82 ? 7.690 -9.761 -44.885 1.00 47.94 82 ASP A N 1
ATOM 648 C CA . ASP A 1 82 ? 8.794 -9.698 -45.858 1.00 47.94 82 ASP A CA 1
ATOM 649 C C . ASP A 1 82 ? 10.187 -9.293 -45.339 1.00 47.94 82 ASP A C 1
ATOM 651 O O . ASP A 1 82 ? 10.712 -8.225 -45.651 1.00 47.94 82 ASP A O 1
ATOM 655 N N . GLN A 1 83 ? 10.845 -10.229 -44.634 1.00 43.84 83 GLN A N 1
ATOM 656 C CA . GLN A 1 83 ? 12.241 -10.649 -44.905 1.00 43.84 83 GLN A CA 1
ATOM 657 C C . GLN A 1 83 ? 12.677 -11.820 -43.995 1.00 43.84 83 GLN A C 1
ATOM 659 O O . GLN A 1 83 ? 13.610 -11.734 -43.193 1.00 43.84 83 GLN A O 1
ATOM 664 N N . GLN A 1 84 ? 12.016 -12.972 -44.138 1.00 46.03 84 GLN A N 1
ATOM 665 C CA . GLN A 1 84 ? 12.621 -14.254 -43.764 1.00 46.03 84 GLN A CA 1
ATOM 666 C C . GLN A 1 84 ? 13.451 -14.756 -44.943 1.00 46.03 84 GLN A C 1
ATOM 668 O O . GLN A 1 84 ? 12.881 -15.320 -45.861 1.00 46.03 84 GLN A O 1
ATOM 673 N N . GLU A 1 85 ? 14.764 -14.512 -44.915 1.00 44.50 85 GLU A N 1
ATOM 674 C CA . GLU A 1 85 ? 15.842 -15.338 -45.500 1.00 44.50 85 GLU A CA 1
ATOM 675 C C . GLU A 1 85 ? 17.101 -14.471 -45.672 1.00 44.50 85 GLU A C 1
ATOM 677 O O . GLU A 1 85 ? 17.331 -13.945 -46.745 1.00 44.50 85 GLU A O 1
ATOM 682 N N . GLU A 1 86 ? 17.905 -14.291 -44.607 1.00 41.31 86 GLU A N 1
ATOM 683 C CA . GLU A 1 86 ? 19.387 -14.217 -44.731 1.00 41.31 86 GLU A CA 1
ATOM 684 C C . GLU A 1 86 ? 20.185 -14.003 -43.425 1.00 41.31 86 GLU A C 1
ATOM 686 O O . GLU A 1 86 ? 21.405 -13.884 -43.466 1.00 41.31 86 GLU A O 1
ATOM 691 N N . ASN A 1 87 ? 19.594 -14.019 -42.225 1.00 37.06 87 ASN A N 1
ATOM 692 C CA . ASN A 1 87 ? 20.361 -13.746 -40.988 1.00 37.06 87 ASN A CA 1
ATOM 693 C C . ASN A 1 87 ? 20.747 -14.978 -40.139 1.00 37.06 87 ASN A C 1
ATOM 695 O O . ASN A 1 87 ? 20.956 -14.872 -38.930 1.00 37.06 87 ASN A O 1
ATOM 699 N N . LEU A 1 88 ? 20.918 -16.157 -40.753 1.00 38.72 88 LEU A N 1
ATOM 700 C CA . LEU A 1 88 ? 21.333 -17.386 -40.044 1.00 38.72 88 LEU A CA 1
ATOM 701 C C . LEU A 1 88 ? 22.858 -17.602 -39.928 1.00 38.72 88 LEU A C 1
ATOM 703 O O . LEU A 1 88 ? 23.285 -18.607 -39.361 1.00 38.72 88 LEU A O 1
ATOM 707 N N . SER A 1 89 ? 23.712 -16.674 -40.377 1.00 41.97 89 SER A N 1
ATOM 708 C CA . SER A 1 89 ? 25.168 -16.918 -40.462 1.00 41.97 89 SER A CA 1
ATOM 709 C C . SER A 1 89 ? 26.071 -16.102 -39.518 1.00 41.97 89 SER A C 1
ATOM 711 O O . SER A 1 89 ? 27.288 -16.282 -39.551 1.00 41.97 89 SER A O 1
ATOM 713 N N . ARG A 1 90 ? 25.543 -15.258 -38.610 1.00 43.78 90 ARG A N 1
ATOM 714 C CA . ARG A 1 90 ? 26.392 -14.424 -37.714 1.00 43.78 90 ARG A CA 1
ATOM 715 C C . ARG A 1 90 ? 26.147 -14.543 -36.207 1.00 43.78 90 ARG A C 1
ATOM 717 O O . ARG A 1 90 ? 26.748 -13.805 -35.433 1.00 43.78 90 ARG A O 1
ATOM 724 N N . LYS A 1 91 ? 25.353 -15.508 -35.734 1.00 45.19 91 LYS A N 1
ATOM 725 C CA . LYS A 1 91 ? 25.047 -15.663 -34.293 1.00 45.19 91 LYS A CA 1
ATOM 726 C C . LYS A 1 91 ? 25.810 -16.814 -33.629 1.00 45.19 91 LYS A C 1
ATOM 728 O O . LYS A 1 91 ? 25.240 -17.637 -32.921 1.00 45.19 91 LYS A O 1
ATOM 733 N N . LYS A 1 92 ? 27.124 -16.897 -33.859 1.00 48.25 92 LYS A N 1
ATOM 734 C CA . LYS A 1 92 ? 27.983 -17.916 -33.227 1.00 48.25 92 LYS A CA 1
ATOM 735 C C . LYS A 1 92 ? 29.354 -17.361 -32.837 1.00 48.25 92 LYS A C 1
ATOM 737 O O . LYS A 1 92 ? 30.360 -17.922 -33.240 1.00 48.25 92 LYS A O 1
ATOM 742 N N . ARG A 1 93 ? 29.402 -16.255 -32.078 1.00 49.44 93 ARG A N 1
ATOM 743 C CA . ARG A 1 93 ? 30.594 -15.777 -31.331 1.00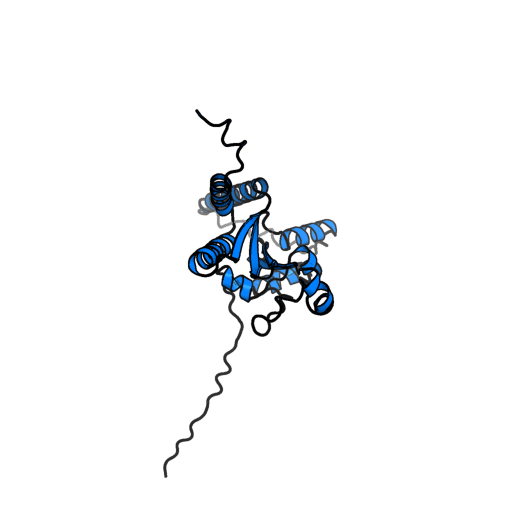 49.44 93 ARG A CA 1
ATOM 744 C C . ARG A 1 93 ? 30.257 -14.562 -30.449 1.00 49.44 93 ARG A C 1
ATOM 746 O O . ARG A 1 93 ? 30.516 -13.434 -30.831 1.00 49.44 93 ARG A O 1
ATOM 753 N N . ASN A 1 94 ? 29.651 -14.798 -29.284 1.00 43.59 94 ASN A N 1
ATOM 754 C CA . ASN A 1 94 ? 29.904 -14.020 -28.055 1.00 43.59 94 ASN A CA 1
ATOM 755 C C . ASN A 1 94 ? 29.076 -14.579 -26.886 1.00 43.59 94 ASN A C 1
ATOM 757 O O . ASN A 1 94 ? 28.121 -13.978 -26.415 1.00 43.59 94 ASN A O 1
ATOM 761 N N . ARG A 1 95 ? 29.468 -15.750 -26.372 1.00 48.94 95 ARG A N 1
ATOM 762 C CA . ARG A 1 95 ? 29.245 -16.062 -24.953 1.00 48.94 95 ARG A CA 1
ATOM 763 C C . ARG A 1 95 ? 30.446 -15.520 -24.182 1.00 48.94 95 ARG A C 1
ATOM 765 O O . ARG A 1 95 ? 31.296 -16.277 -23.730 1.00 48.94 95 ARG A O 1
ATOM 772 N N . LYS A 1 96 ? 30.557 -14.193 -24.108 1.00 45.50 96 LYS A N 1
ATOM 773 C CA . LYS A 1 96 ? 31.418 -13.547 -23.119 1.00 45.50 96 LYS A CA 1
ATOM 774 C C . LYS A 1 96 ? 30.525 -13.348 -21.904 1.00 45.50 96 LYS A C 1
ATOM 776 O O . LYS A 1 96 ? 29.553 -12.609 -21.980 1.00 45.50 96 LYS A O 1
ATOM 781 N N . SER A 1 97 ? 30.808 -14.089 -20.839 1.00 50.09 97 SER A N 1
ATOM 782 C CA . SER A 1 97 ? 30.276 -13.837 -19.501 1.00 50.09 97 SER A CA 1
ATOM 783 C C . SER A 1 97 ? 30.563 -12.374 -19.155 1.00 50.09 97 SER A C 1
ATOM 785 O O . SER A 1 97 ? 31.672 -12.061 -18.723 1.00 50.09 97 SER A O 1
ATOM 787 N N . GLN A 1 98 ? 29.608 -11.478 -19.410 1.00 54.84 98 GLN A N 1
ATOM 788 C CA . GLN A 1 98 ? 29.653 -10.111 -18.912 1.00 54.84 98 GLN A CA 1
ATOM 789 C C . GLN A 1 98 ? 29.583 -10.215 -17.390 1.00 54.84 98 GLN A C 1
ATOM 791 O O . GLN A 1 98 ? 28.561 -10.610 -16.833 1.00 54.84 98 GLN A O 1
ATOM 796 N N . LYS A 1 99 ? 30.708 -9.945 -16.720 1.00 56.31 99 LYS A N 1
ATOM 797 C CA . LYS A 1 99 ? 30.659 -9.520 -15.325 1.00 56.31 99 LYS A CA 1
ATOM 798 C C . LYS A 1 99 ? 29.845 -8.230 -15.346 1.00 56.31 99 LYS A C 1
ATOM 800 O O . LYS A 1 99 ? 30.276 -7.281 -15.985 1.00 56.31 99 LYS A O 1
ATOM 805 N N . LEU A 1 100 ? 28.649 -8.270 -14.772 1.00 61.00 100 LEU A N 1
ATOM 806 C CA . LEU A 1 100 ? 27.869 -7.069 -14.501 1.00 61.00 100 LEU A CA 1
ATOM 807 C C . LEU A 1 100 ? 28.691 -6.223 -13.526 1.00 61.00 100 LEU A C 1
ATOM 809 O O . LEU A 1 100 ? 29.196 -6.767 -12.536 1.00 61.00 100 LEU A O 1
ATOM 813 N N . ASP A 1 101 ? 28.883 -4.947 -13.843 1.00 71.31 101 ASP A N 1
ATOM 814 C CA . ASP A 1 101 ? 29.596 -4.027 -12.966 1.00 71.31 101 ASP A CA 1
ATOM 815 C C . ASP A 1 101 ? 28.764 -3.775 -11.693 1.00 71.31 101 ASP A C 1
ATOM 817 O O . ASP A 1 101 ? 27.551 -3.991 -11.660 1.00 71.31 101 ASP A O 1
ATOM 821 N N . ALA A 1 102 ? 29.419 -3.390 -10.594 1.00 71.81 102 ALA A N 1
ATOM 822 C CA . ALA A 1 102 ? 28.749 -3.251 -9.296 1.00 71.81 102 ALA A CA 1
ATOM 823 C C . ALA A 1 102 ? 27.659 -2.159 -9.301 1.00 71.81 102 ALA A C 1
ATOM 825 O O . ALA A 1 102 ? 26.655 -2.302 -8.606 1.00 71.81 102 ALA A O 1
ATOM 826 N N . GLU A 1 103 ? 27.845 -1.108 -10.105 1.00 73.50 103 GLU A N 1
ATOM 827 C CA . GLU A 1 103 ? 26.877 -0.019 -10.293 1.00 73.50 103 GLU A CA 1
ATOM 828 C C . GLU A 1 103 ? 25.630 -0.498 -11.058 1.00 73.50 103 GLU A C 1
ATOM 830 O O . GLU A 1 103 ? 24.513 -0.266 -10.601 1.00 73.50 103 GLU A O 1
ATOM 835 N N . ASP A 1 104 ? 25.805 -1.286 -12.127 1.00 76.12 104 ASP A N 1
ATOM 836 C CA . ASP A 1 104 ? 24.692 -1.899 -12.872 1.00 76.12 104 ASP A CA 1
ATOM 837 C C . ASP A 1 104 ? 23.854 -2.837 -11.989 1.00 76.12 104 ASP A C 1
ATOM 839 O O . ASP A 1 104 ? 22.637 -2.968 -12.157 1.00 76.12 104 ASP A O 1
ATOM 843 N N . LEU A 1 105 ? 24.509 -3.521 -11.044 1.00 78.94 105 LEU A N 1
ATOM 844 C CA . LEU A 1 105 ? 23.830 -4.385 -10.086 1.00 78.94 105 LEU A CA 1
ATOM 845 C C . LEU A 1 105 ? 22.961 -3.570 -9.125 1.00 78.94 105 LEU A C 1
ATOM 847 O O . LEU A 1 105 ? 21.798 -3.919 -8.936 1.00 78.94 105 LEU A O 1
ATOM 851 N N . ASP A 1 106 ? 23.508 -2.502 -8.539 1.00 83.31 106 ASP A N 1
ATOM 852 C CA . ASP A 1 106 ? 22.797 -1.637 -7.589 1.00 83.31 106 ASP A CA 1
ATOM 853 C C . ASP A 1 106 ? 21.584 -0.954 -8.239 1.00 83.31 106 ASP A C 1
ATOM 855 O O . ASP A 1 106 ? 20.481 -0.965 -7.682 1.00 83.31 106 ASP A O 1
ATOM 859 N N . ASP A 1 107 ? 21.744 -0.462 -9.467 1.00 87.56 107 ASP A N 1
ATOM 860 C CA . ASP A 1 107 ? 20.640 0.098 -10.247 1.00 87.56 107 ASP A CA 1
ATOM 861 C C . ASP A 1 107 ? 19.578 -0.960 -10.576 1.00 87.56 107 ASP A C 1
ATOM 863 O O . ASP A 1 107 ? 18.374 -0.702 -10.460 1.00 87.56 107 ASP A O 1
ATOM 867 N N . GLY A 1 108 ? 20.000 -2.192 -10.881 1.00 89.38 108 GLY A N 1
ATOM 868 C CA . GLY A 1 108 ? 19.104 -3.333 -11.049 1.00 89.38 108 GLY A CA 1
ATOM 869 C C . GLY A 1 108 ? 18.297 -3.657 -9.785 1.00 89.38 108 GLY A C 1
ATOM 870 O O . GLY A 1 108 ? 17.096 -3.930 -9.878 1.00 89.38 108 GLY A O 1
ATOM 871 N N . VAL A 1 109 ? 18.914 -3.592 -8.598 1.00 91.00 109 VAL A N 1
ATOM 872 C CA . VAL A 1 109 ? 18.222 -3.790 -7.310 1.00 91.00 109 VAL A CA 1
ATOM 873 C C . VAL A 1 109 ? 17.209 -2.676 -7.060 1.00 91.00 109 VAL A C 1
ATOM 875 O O . VAL A 1 109 ? 16.046 -2.964 -6.762 1.00 91.00 109 VAL A O 1
ATOM 878 N N . LYS A 1 110 ? 17.612 -1.412 -7.233 1.00 91.75 110 LYS A N 1
ATOM 879 C CA . LYS A 1 110 ? 16.726 -0.247 -7.073 1.00 91.75 110 LYS A CA 1
ATOM 880 C C . LYS A 1 110 ? 15.525 -0.313 -8.009 1.00 91.75 110 LYS A C 1
ATOM 882 O O . LYS A 1 110 ? 14.402 -0.059 -7.580 1.00 91.75 110 LYS A O 1
ATOM 887 N N . GLN A 1 111 ? 15.737 -0.694 -9.268 1.00 91.81 111 GLN A N 1
ATOM 888 C CA . GLN A 1 111 ? 14.658 -0.859 -10.238 1.00 91.81 111 GLN A CA 1
ATOM 889 C C . GLN A 1 111 ? 13.725 -2.021 -9.865 1.00 91.81 111 GLN A C 1
ATOM 891 O O . GLN A 1 111 ? 12.503 -1.909 -10.002 1.00 91.81 111 GLN A O 1
ATOM 896 N N . MET A 1 112 ? 14.274 -3.140 -9.381 1.00 94.19 112 MET A N 1
ATOM 897 C CA . MET A 1 112 ? 13.482 -4.306 -8.982 1.00 94.19 112 MET A CA 1
ATOM 898 C C . MET A 1 112 ? 12.589 -4.000 -7.773 1.00 94.19 112 MET A C 1
ATOM 900 O O . MET A 1 112 ? 11.420 -4.379 -7.756 1.00 94.19 112 MET A O 1
ATOM 904 N N . LEU A 1 113 ? 13.123 -3.282 -6.783 1.00 96.00 113 LEU A N 1
ATOM 905 C CA . LEU A 1 113 ? 12.436 -2.941 -5.532 1.00 96.00 113 LEU A CA 1
ATOM 906 C C . LEU A 1 113 ? 11.716 -1.582 -5.579 1.00 96.00 113 LEU A C 1
ATOM 908 O O . LEU A 1 113 ? 11.196 -1.119 -4.563 1.00 96.00 113 LEU A O 1
ATOM 912 N N . GLY A 1 114 ? 11.681 -0.948 -6.753 1.00 96.12 114 GLY A N 1
ATOM 913 C CA . GLY A 1 114 ? 11.105 0.374 -6.965 1.00 96.12 114 GLY A CA 1
ATOM 914 C C . GLY A 1 114 ? 9.624 0.435 -6.592 1.00 96.12 114 GLY A C 1
ATOM 915 O O . GLY A 1 114 ? 8.782 -0.269 -7.161 1.00 96.12 114 GLY A O 1
ATOM 916 N N . LEU A 1 115 ? 9.307 1.312 -5.640 1.00 97.81 115 LEU A N 1
ATOM 917 C CA . LEU A 1 115 ? 7.938 1.584 -5.219 1.00 97.81 115 LEU A CA 1
ATOM 918 C C . LEU A 1 115 ? 7.261 2.572 -6.166 1.00 97.81 115 LEU A C 1
ATOM 920 O O . LEU A 1 115 ? 7.888 3.461 -6.739 1.00 97.81 115 LEU A O 1
ATOM 924 N N . HIS A 1 116 ? 5.952 2.429 -6.315 1.00 97.69 116 HIS A N 1
ATOM 925 C CA . HIS A 1 116 ? 5.108 3.457 -6.899 1.00 97.69 116 HIS A CA 1
ATOM 926 C C . HIS A 1 116 ? 5.180 4.745 -6.058 1.00 97.69 116 HIS A C 1
ATOM 928 O O . HIS A 1 116 ? 5.149 4.660 -4.827 1.00 97.69 116 HIS A O 1
ATOM 934 N N . PRO A 1 117 ? 5.283 5.932 -6.689 1.00 97.56 117 PRO A N 1
ATOM 935 C CA . PRO A 1 117 ? 5.425 7.204 -5.981 1.00 97.56 117 PRO A CA 1
ATOM 936 C C . PRO A 1 117 ? 4.202 7.561 -5.137 1.00 97.56 117 PRO A C 1
ATOM 938 O O . PRO A 1 117 ? 4.341 8.295 -4.162 1.00 97.56 117 PRO A O 1
ATOM 941 N N . LEU A 1 118 ? 3.026 7.038 -5.495 1.00 98.06 118 LEU A N 1
ATOM 942 C CA . LEU A 1 118 ? 1.807 7.117 -4.690 1.00 98.06 118 LEU A CA 1
ATOM 943 C C . LEU A 1 118 ? 1.583 5.844 -3.878 1.00 98.06 118 LEU A C 1
ATOM 945 O O . LEU A 1 118 ? 1.819 4.737 -4.367 1.00 98.06 118 LEU A O 1
ATOM 949 N N . PHE A 1 119 ? 1.048 6.023 -2.676 1.00 98.50 119 PHE A N 1
ATOM 950 C CA . PHE A 1 119 ? 0.730 4.977 -1.714 1.00 98.50 119 PHE A CA 1
ATOM 951 C C . PHE A 1 119 ? -0.555 5.318 -0.948 1.00 98.50 119 PHE A C 1
ATOM 953 O O . PHE A 1 119 ? -0.973 6.476 -0.884 1.00 98.50 119 PHE A O 1
ATOM 960 N N . VAL A 1 120 ? -1.192 4.306 -0.357 1.00 98.44 120 VAL A N 1
ATOM 961 C CA . VAL A 1 120 ? -2.467 4.457 0.366 1.00 98.44 120 VAL A CA 1
ATOM 962 C C . VAL A 1 120 ? -2.233 4.274 1.859 1.00 98.44 120 VAL A C 1
ATOM 964 O O . VAL A 1 120 ? -1.587 3.316 2.272 1.00 98.44 120 VAL A O 1
ATOM 967 N N . LYS A 1 121 ? -2.768 5.170 2.685 1.00 98.25 121 LYS A N 1
ATOM 968 C CA . LYS A 1 121 ? -2.793 5.026 4.142 1.00 98.25 121 LYS A CA 1
ATOM 969 C C . LYS A 1 121 ? -4.205 4.722 4.610 1.00 98.25 121 LYS A C 1
ATOM 971 O O . LYS A 1 121 ? -5.134 5.453 4.285 1.00 98.25 121 LYS A O 1
ATOM 976 N N . ILE A 1 122 ? -4.336 3.670 5.411 1.00 97.88 122 ILE A N 1
ATOM 977 C CA . ILE A 1 122 ? -5.542 3.355 6.171 1.00 97.88 122 ILE A CA 1
ATOM 978 C C . ILE A 1 122 ? -5.243 3.638 7.638 1.00 97.88 122 ILE A C 1
ATOM 980 O O . ILE A 1 122 ? -4.323 3.059 8.213 1.00 97.88 122 ILE A O 1
ATOM 984 N N . ASN A 1 123 ? -6.014 4.533 8.238 1.00 97.00 123 ASN A N 1
ATOM 985 C CA . ASN A 1 123 ? -5.944 4.859 9.650 1.00 97.00 123 ASN A CA 1
ATOM 986 C C . ASN A 1 123 ? -7.169 4.278 10.360 1.00 97.00 123 ASN A C 1
ATOM 988 O O . ASN A 1 123 ? -8.294 4.702 10.099 1.00 97.00 123 ASN A O 1
ATOM 992 N N . VAL A 1 12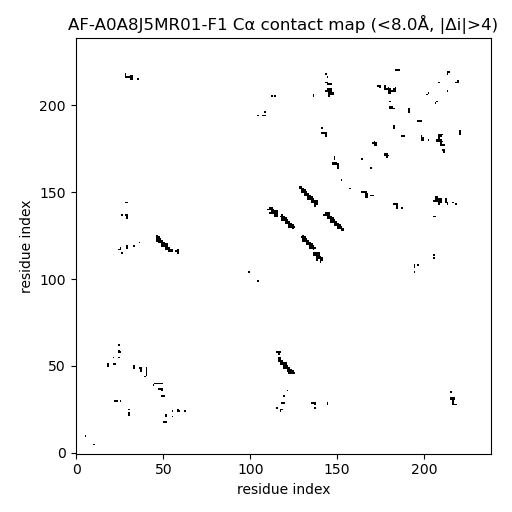4 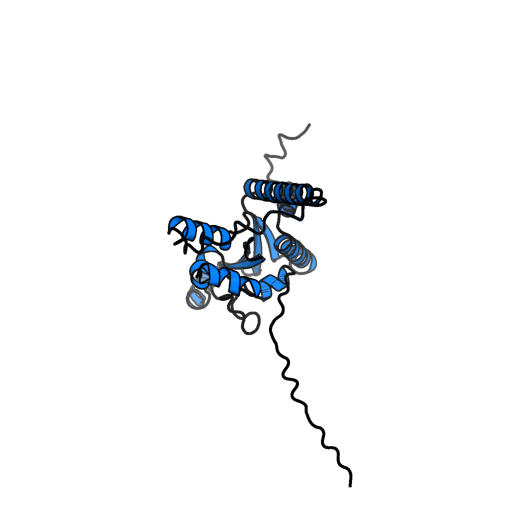? -6.930 3.313 11.245 1.00 96.19 124 VAL A N 1
ATOM 993 C CA . VAL A 1 124 ? -7.943 2.683 12.092 1.00 96.19 124 VAL A CA 1
ATOM 994 C C . VAL A 1 124 ? -7.821 3.271 13.491 1.00 96.19 124 VAL A C 1
ATOM 996 O O . VAL A 1 124 ? -6.845 3.015 14.198 1.00 96.19 124 VAL A O 1
ATOM 999 N N . ASN A 1 125 ? -8.807 4.071 13.889 1.00 95.00 125 ASN A N 1
ATOM 1000 C CA . ASN A 1 125 ? -8.826 4.718 15.199 1.00 95.00 125 ASN A CA 1
ATOM 1001 C C . ASN A 1 125 ? -9.671 3.915 16.192 1.00 95.00 125 ASN A C 1
ATOM 1003 O O . ASN A 1 125 ? -10.697 3.340 15.841 1.00 95.00 125 ASN A O 1
ATOM 1007 N N . THR A 1 126 ? -9.279 3.910 17.461 1.00 90.62 126 THR A N 1
ATOM 1008 C CA . THR A 1 126 ? -10.119 3.396 18.543 1.00 90.62 126 THR A CA 1
ATOM 1009 C C . THR A 1 126 ? -10.841 4.546 19.235 1.00 90.62 126 THR A C 1
ATOM 1011 O O . THR A 1 126 ? -10.382 5.690 19.243 1.00 90.62 126 THR A O 1
ATOM 1014 N N . LYS A 1 127 ? -11.968 4.241 19.887 1.00 87.62 127 LYS A N 1
ATOM 1015 C CA . LYS A 1 127 ? -12.726 5.216 20.695 1.00 87.62 127 LYS A CA 1
ATOM 1016 C C . LYS A 1 127 ? -11.899 5.813 21.839 1.00 87.62 127 LYS A C 1
ATOM 1018 O O . LYS A 1 127 ? -12.181 6.912 22.298 1.00 87.62 127 LYS A O 1
ATOM 1023 N N . GLU A 1 128 ? -10.882 5.083 22.279 1.00 86.06 128 GLU A N 1
ATOM 1024 C CA . GLU A 1 128 ? -9.956 5.468 23.346 1.00 86.06 128 GLU A CA 1
ATOM 1025 C C . GLU A 1 128 ? -8.818 6.366 22.840 1.00 86.06 128 GLU A C 1
ATOM 1027 O O . GLU A 1 128 ? -7.939 6.730 23.611 1.00 86.06 128 GLU A O 1
ATOM 1032 N N . GLY A 1 129 ? -8.812 6.726 21.552 1.00 87.19 129 GLY A N 1
ATOM 1033 C CA . GLY A 1 129 ? -7.816 7.614 20.958 1.00 87.19 129 GLY A CA 1
ATOM 1034 C C . GLY A 1 129 ? -6.471 6.953 20.656 1.00 87.19 129 GLY A C 1
ATOM 1035 O O . GLY A 1 129 ? -5.497 7.667 20.430 1.00 87.19 129 GLY A O 1
ATOM 1036 N N . ASN A 1 130 ? -6.408 5.618 20.645 1.00 91.25 130 ASN A N 1
ATOM 1037 C CA . ASN A 1 130 ? -5.298 4.890 20.029 1.00 91.25 130 ASN A CA 1
ATOM 1038 C C . ASN A 1 130 ? -5.556 4.770 18.521 1.00 91.25 130 ASN A C 1
ATOM 1040 O O . ASN A 1 130 ? -6.707 4.811 18.081 1.00 91.25 130 ASN A O 1
ATOM 1044 N N . SER A 1 131 ? -4.516 4.575 17.720 1.00 93.31 131 SER A N 1
ATOM 1045 C CA . SER A 1 131 ? -4.682 4.326 16.290 1.00 93.31 131 SER A CA 1
ATOM 1046 C C . SER A 1 131 ? -3.615 3.410 15.710 1.00 93.31 131 SER A C 1
ATOM 1048 O O . SER A 1 131 ? -2.481 3.334 16.190 1.00 93.31 131 SER A O 1
ATOM 1050 N N . VAL A 1 132 ? -4.004 2.700 14.657 1.00 94.69 132 VAL A N 1
ATOM 1051 C CA . VAL A 1 132 ? -3.119 1.894 13.820 1.00 94.69 132 VAL A CA 1
ATOM 1052 C C . VAL A 1 132 ? -3.154 2.480 12.418 1.00 94.69 132 VAL A C 1
ATOM 1054 O O . VAL A 1 132 ? -4.215 2.594 11.807 1.00 94.69 132 VAL A O 1
ATOM 1057 N N . VAL A 1 133 ? -1.986 2.853 11.904 1.00 96.50 133 VAL A N 1
ATOM 1058 C CA . VAL A 1 133 ? -1.824 3.379 10.550 1.00 96.50 133 VAL A CA 1
ATOM 1059 C C . VAL A 1 133 ? -1.118 2.333 9.707 1.00 96.50 133 VAL A C 1
ATOM 1061 O O . VAL A 1 133 ? 0.053 2.028 9.930 1.00 96.50 133 VAL A O 1
ATOM 1064 N N . ILE A 1 134 ? -1.827 1.808 8.715 1.00 97.81 134 ILE A N 1
ATOM 1065 C CA . ILE A 1 134 ? -1.296 0.855 7.745 1.00 97.81 134 ILE A CA 1
ATOM 1066 C C . ILE A 1 134 ? -1.038 1.603 6.441 1.00 97.81 134 ILE A C 1
ATOM 1068 O O . ILE A 1 134 ? -1.947 2.193 5.861 1.00 97.81 134 ILE A O 1
ATOM 1072 N N . THR A 1 135 ? 0.212 1.603 5.986 1.00 98.25 135 THR A N 1
ATOM 1073 C CA . THR A 1 135 ? 0.629 2.247 4.737 1.00 98.25 135 THR A CA 1
ATOM 1074 C C . THR A 1 135 ? 0.918 1.188 3.683 1.00 98.25 135 THR A C 1
ATOM 1076 O O . THR A 1 135 ? 1.828 0.382 3.866 1.00 98.25 135 THR A O 1
ATOM 1079 N N . PHE A 1 136 ? 0.157 1.208 2.592 1.00 98.62 136 PHE A N 1
ATOM 1080 C CA . PHE A 1 136 ? 0.251 0.289 1.466 1.00 98.62 136 PHE A CA 1
ATOM 1081 C C . PHE A 1 136 ? 1.009 0.921 0.304 1.00 98.62 136 PHE A C 1
ATOM 1083 O O . PHE A 1 136 ? 0.575 1.930 -0.253 1.00 98.62 136 PHE A O 1
ATOM 1090 N N . TYR A 1 137 ? 2.103 0.286 -0.094 1.00 98.56 137 TYR A N 1
ATOM 1091 C CA . TYR A 1 137 ? 2.891 0.634 -1.268 1.00 98.56 137 TYR A CA 1
ATOM 1092 C C . TYR A 1 137 ? 2.704 -0.418 -2.359 1.00 98.56 137 TYR A C 1
ATOM 1094 O O . TYR A 1 137 ? 2.244 -1.529 -2.102 1.00 98.56 137 TYR A O 1
ATOM 1102 N N . TYR A 1 138 ? 3.092 -0.081 -3.584 1.00 98.50 138 TYR A N 1
ATOM 1103 C CA . TYR A 1 138 ? 3.084 -1.016 -4.704 1.00 98.50 138 TYR A CA 1
ATOM 1104 C C . TYR A 1 138 ? 4.476 -1.111 -5.318 1.00 98.50 138 TYR A C 1
ATOM 1106 O O . TYR A 1 138 ? 5.015 -0.103 -5.767 1.00 98.50 138 TYR A O 1
ATOM 1114 N N . MET A 1 139 ? 5.058 -2.308 -5.346 1.00 97.81 139 MET A N 1
ATOM 1115 C CA . MET A 1 139 ? 6.295 -2.575 -6.081 1.00 97.81 139 MET A CA 1
ATOM 1116 C C . MET A 1 139 ? 5.950 -2.858 -7.539 1.00 97.81 139 MET A C 1
ATOM 1118 O O . MET A 1 139 ? 5.364 -3.894 -7.853 1.00 97.81 139 MET A O 1
ATOM 1122 N N . GLN A 1 140 ? 6.329 -1.951 -8.435 1.00 94.12 140 GLN A N 1
ATOM 1123 C CA . GLN A 1 140 ? 5.867 -1.971 -9.827 1.00 94.12 140 GLN A CA 1
ATOM 1124 C C . GLN A 1 140 ? 6.418 -3.180 -10.598 1.00 94.12 140 GLN A C 1
ATOM 1126 O O . GLN A 1 140 ? 5.665 -3.902 -11.252 1.00 94.12 140 GLN A O 1
ATOM 1131 N N . THR A 1 141 ? 7.723 -3.436 -10.470 1.00 95.31 141 THR A N 1
ATOM 1132 C CA . THR A 1 141 ? 8.420 -4.514 -11.188 1.00 95.31 141 THR A CA 1
ATOM 1133 C C . THR A 1 141 ? 8.012 -5.897 -10.680 1.00 95.31 141 THR A C 1
ATOM 1135 O O . THR A 1 141 ? 7.776 -6.810 -11.472 1.00 95.31 141 THR A O 1
ATOM 1138 N N . LEU A 1 142 ? 7.882 -6.037 -9.358 1.00 96.50 142 LEU A N 1
ATOM 1139 C CA . LEU A 1 142 ? 7.496 -7.283 -8.689 1.00 96.50 142 LEU A CA 1
ATOM 1140 C C . LEU A 1 142 ? 5.975 -7.517 -8.676 1.00 96.50 142 LEU A C 1
ATOM 1142 O O . LEU A 1 142 ? 5.524 -8.621 -8.367 1.00 96.50 142 LEU A O 1
ATOM 1146 N N . ARG A 1 143 ? 5.181 -6.496 -9.024 1.00 97.25 143 ARG A N 1
ATOM 1147 C CA . ARG A 1 143 ? 3.710 -6.525 -9.086 1.00 97.25 143 ARG A CA 1
ATOM 1148 C C . ARG A 1 143 ? 3.063 -7.056 -7.809 1.00 97.25 143 ARG A C 1
ATOM 1150 O O . ARG A 1 143 ? 2.189 -7.918 -7.846 1.00 97.25 143 ARG A O 1
ATOM 1157 N N . ILE A 1 144 ? 3.523 -6.544 -6.676 1.00 98.00 144 ILE A N 1
ATOM 1158 C CA . ILE A 1 144 ? 3.018 -6.893 -5.347 1.00 98.00 144 ILE A CA 1
ATOM 1159 C C . ILE A 1 144 ? 2.753 -5.630 -4.542 1.00 98.00 144 ILE A C 1
ATOM 1161 O O . ILE A 1 144 ? 3.419 -4.607 -4.717 1.00 98.00 144 ILE A O 1
ATOM 1165 N N . VAL A 1 145 ? 1.789 -5.722 -3.635 1.00 98.50 145 VAL A N 1
ATOM 1166 C CA . VAL A 1 145 ? 1.523 -4.700 -2.624 1.00 98.50 145 VAL A CA 1
ATOM 1167 C C . VAL A 1 145 ? 2.343 -5.004 -1.375 1.00 98.50 145 VAL A C 1
ATOM 1169 O O . VAL A 1 145 ? 2.486 -6.160 -0.988 1.00 98.50 145 VAL A O 1
ATOM 1172 N N . THR A 1 146 ? 2.887 -3.985 -0.726 1.00 98.25 146 THR A N 1
ATOM 1173 C CA . THR A 1 146 ? 3.577 -4.122 0.561 1.00 98.25 146 THR A CA 1
ATOM 1174 C C . THR A 1 146 ? 2.936 -3.228 1.603 1.00 98.25 146 THR A C 1
ATOM 1176 O O . THR A 1 146 ? 2.417 -2.165 1.276 1.00 98.25 146 THR A O 1
ATOM 1179 N N . ALA A 1 147 ? 2.968 -3.646 2.867 1.00 97.94 147 ALA A N 1
ATOM 1180 C CA . ALA A 1 147 ? 2.400 -2.885 3.969 1.00 97.94 147 ALA A CA 1
ATOM 1181 C C . ALA A 1 147 ? 3.453 -2.561 5.033 1.00 97.94 147 ALA A C 1
ATOM 1183 O O . ALA A 1 147 ? 4.281 -3.401 5.396 1.00 97.94 147 ALA A O 1
ATOM 1184 N N . LYS A 1 148 ? 3.389 -1.341 5.562 1.00 96.69 148 LYS A N 1
ATOM 1185 C CA . LYS A 1 148 ? 4.037 -0.936 6.814 1.00 96.69 148 LYS A CA 1
ATOM 1186 C C . LYS A 1 148 ? 2.978 -0.563 7.830 1.00 96.69 148 LYS A C 1
ATOM 1188 O O . LYS A 1 148 ? 1.920 -0.065 7.453 1.00 96.69 148 LYS A O 1
ATOM 1193 N N . CYS A 1 149 ? 3.277 -0.761 9.104 1.00 95.50 149 CYS A N 1
ATOM 1194 C CA . CYS A 1 149 ? 2.354 -0.457 10.182 1.00 95.50 149 CYS A CA 1
ATOM 1195 C C . CYS A 1 149 ? 3.015 0.444 11.218 1.00 95.50 149 CYS A C 1
ATOM 1197 O O . CYS A 1 149 ? 4.173 0.265 11.590 1.00 95.50 149 CYS A O 1
ATOM 1199 N N . SER A 1 150 ? 2.268 1.436 11.679 1.00 93.38 150 SER A N 1
ATOM 1200 C CA . SER A 1 150 ? 2.655 2.326 12.765 1.00 93.38 150 SER A CA 1
ATOM 1201 C C . SER A 1 150 ? 1.534 2.357 13.788 1.00 93.38 150 SER A C 1
ATOM 1203 O O . SER A 1 150 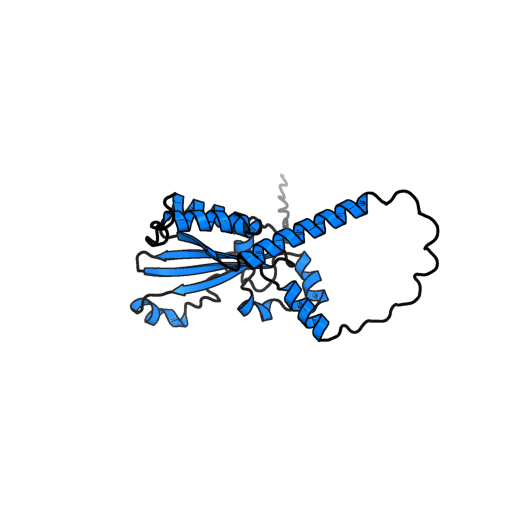? 0.363 2.452 13.425 1.00 93.38 150 SER A O 1
ATOM 1205 N N . VAL A 1 151 ? 1.891 2.251 15.065 1.00 91.81 151 VAL A N 1
ATOM 1206 C CA . VAL A 1 151 ? 0.925 2.213 16.162 1.00 91.81 151 VAL A CA 1
ATOM 1207 C C . VAL A 1 151 ? 1.104 3.455 17.014 1.00 91.81 151 VAL A C 1
ATOM 1209 O O . VAL A 1 151 ? 2.208 3.762 17.464 1.00 91.81 151 VAL A O 1
ATOM 1212 N N . HIS A 1 152 ? 0.006 4.156 17.251 1.00 90.19 152 HIS A N 1
ATOM 1213 C CA . HIS A 1 152 ? -0.045 5.326 18.106 1.00 90.19 152 HIS A CA 1
ATOM 1214 C C . HIS A 1 152 ? -0.909 4.993 19.319 1.00 90.19 152 HIS A C 1
ATOM 1216 O O . HIS A 1 152 ? -2.118 4.803 19.212 1.00 90.19 152 HIS A O 1
ATOM 1222 N N . LEU A 1 153 ? -0.268 4.889 20.481 1.00 88.38 153 LEU A N 1
ATOM 1223 C CA . LEU A 1 153 ? -0.932 4.616 21.751 1.00 88.38 153 LEU A CA 1
ATOM 1224 C C . LEU A 1 153 ? -0.938 5.877 22.609 1.00 88.38 153 LEU A C 1
ATOM 1226 O O . LEU A 1 153 ? 0.064 6.597 22.664 1.00 88.38 153 LEU A O 1
ATOM 1230 N N . GLN A 1 154 ? -2.034 6.109 23.326 1.00 87.56 154 GLN A N 1
ATOM 1231 C CA . GLN A 1 154 ? -2.072 7.111 24.386 1.00 87.56 154 GLN A CA 1
ATOM 1232 C C . GLN A 1 154 ? -1.080 6.763 25.503 1.00 87.56 154 GLN A C 1
ATOM 1234 O O . GLN A 1 154 ? -0.793 5.591 25.751 1.00 87.56 154 GLN A O 1
ATOM 1239 N N . GLU A 1 155 ? -0.582 7.778 26.216 1.00 79.94 155 GLU A N 1
ATOM 1240 C CA . GLU A 1 155 ? 0.494 7.634 27.212 1.00 79.94 155 GLU A CA 1
ATOM 1241 C C . GLU A 1 155 ? 0.215 6.554 28.265 1.00 79.94 155 GLU A C 1
ATOM 1243 O O . GLU A 1 155 ? 1.086 5.733 28.552 1.00 79.94 155 GLU A O 1
ATOM 1248 N N . LYS A 1 156 ? -1.022 6.496 28.776 1.00 78.62 156 LYS A N 1
ATOM 1249 C CA . LYS A 1 156 ? -1.445 5.503 29.778 1.00 78.62 156 LYS A CA 1
ATOM 1250 C C . LYS A 1 156 ? -1.278 4.063 29.280 1.00 78.62 156 LYS A C 1
ATOM 1252 O O . LYS A 1 156 ? -0.850 3.196 30.033 1.00 78.62 156 LYS A O 1
ATOM 1257 N N . THR A 1 157 ? -1.594 3.825 28.011 1.00 75.06 157 THR A N 1
ATOM 1258 C CA . THR A 1 157 ? -1.535 2.509 27.360 1.00 75.06 157 THR A CA 1
ATOM 1259 C C . THR A 1 157 ? -0.120 2.186 26.887 1.00 75.06 157 THR A C 1
ATOM 1261 O O . THR A 1 157 ? 0.318 1.038 26.942 1.00 75.06 157 THR A O 1
ATOM 1264 N N . LYS A 1 158 ? 0.627 3.211 26.462 1.00 76.50 158 LYS A N 1
ATOM 1265 C CA . LYS A 1 158 ? 2.004 3.087 25.983 1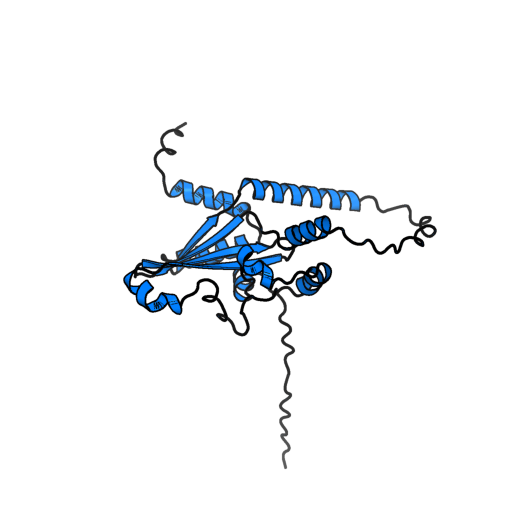.00 76.50 158 LYS A CA 1
ATOM 1266 C C . LYS A 1 158 ? 2.908 2.473 27.051 1.00 76.50 158 LYS A C 1
ATOM 1268 O O . LYS A 1 158 ? 3.606 1.508 26.759 1.00 76.50 158 LYS A O 1
ATOM 1273 N N . CYS A 1 159 ? 2.836 2.947 28.296 1.00 71.00 159 CYS A N 1
ATOM 1274 C CA . CYS A 1 159 ? 3.648 2.412 29.395 1.00 71.00 159 CYS A CA 1
ATOM 1275 C C . CYS A 1 159 ? 3.449 0.908 29.647 1.00 71.00 159 CYS A C 1
ATOM 1277 O O . CYS A 1 159 ? 4.383 0.251 30.090 1.00 71.00 159 CYS A O 1
ATOM 1279 N N . ALA A 1 160 ? 2.266 0.361 29.357 1.00 74.56 160 ALA A N 1
ATOM 1280 C CA . ALA A 1 160 ? 1.957 -1.047 29.601 1.00 74.56 160 ALA A CA 1
ATOM 1281 C C . ALA A 1 160 ? 2.319 -1.976 28.429 1.00 74.56 160 ALA A C 1
ATOM 1283 O O . ALA A 1 160 ? 2.533 -3.164 28.647 1.00 74.56 160 ALA A O 1
ATOM 1284 N N . LEU A 1 161 ? 2.355 -1.462 27.192 1.00 76.88 161 LEU A N 1
ATOM 1285 C CA . LEU A 1 161 ? 2.392 -2.294 25.979 1.00 76.88 161 LEU A CA 1
ATOM 1286 C C . LEU A 1 161 ? 3.598 -2.041 25.063 1.00 76.88 161 LEU A C 1
ATOM 1288 O O . LEU A 1 161 ? 3.684 -2.670 24.009 1.00 76.88 161 LEU A O 1
ATOM 1292 N N . THR A 1 162 ? 4.525 -1.152 25.439 1.00 72.19 162 THR A N 1
ATOM 1293 C CA . THR A 1 162 ? 5.671 -0.780 24.578 1.00 72.19 162 THR A CA 1
ATOM 1294 C C . THR A 1 162 ? 6.528 -1.991 24.185 1.00 72.19 162 THR A C 1
ATOM 1296 O O . THR A 1 162 ? 6.971 -2.059 23.043 1.00 72.19 162 THR A O 1
ATOM 1299 N N . ASP A 1 163 ? 6.690 -2.976 25.073 1.00 70.75 163 ASP A N 1
ATOM 1300 C CA . ASP A 1 163 ? 7.510 -4.168 24.801 1.00 70.75 163 ASP A CA 1
ATOM 1301 C C . ASP A 1 163 ? 6.773 -5.251 23.991 1.00 70.75 163 ASP A C 1
ATOM 1303 O O . ASP A 1 163 ? 7.395 -6.172 23.464 1.00 70.75 163 ASP A O 1
ATOM 1307 N N . VAL A 1 164 ? 5.442 -5.157 23.888 1.00 73.75 164 VAL A N 1
ATOM 1308 C CA . VAL A 1 164 ? 4.584 -6.178 23.257 1.00 73.75 164 VAL A CA 1
ATOM 1309 C C . VAL A 1 164 ? 4.145 -5.752 21.856 1.00 73.75 164 VAL A C 1
ATOM 1311 O O . VAL A 1 164 ? 3.995 -6.590 20.968 1.00 73.75 164 VAL A O 1
ATOM 1314 N N . ILE A 1 165 ? 3.938 -4.451 21.639 1.00 78.25 165 ILE A N 1
ATOM 1315 C CA . ILE A 1 165 ? 3.398 -3.915 20.389 1.00 78.25 165 ILE A CA 1
ATOM 1316 C C . ILE A 1 165 ? 4.518 -3.256 19.585 1.00 78.25 165 ILE A C 1
ATOM 1318 O O . ILE A 1 165 ? 4.843 -2.086 19.781 1.00 78.25 165 ILE A O 1
ATOM 1322 N N . SER A 1 166 ? 5.063 -4.002 18.624 1.00 78.62 166 SER A N 1
ATOM 1323 C CA . SER A 1 166 ? 5.900 -3.446 17.559 1.00 78.62 166 SER A CA 1
ATOM 1324 C C . SER A 1 166 ? 5.082 -3.281 16.283 1.00 78.62 166 SER A C 1
ATOM 1326 O O . SER A 1 166 ? 4.409 -4.213 15.843 1.00 78.62 166 SER A O 1
ATOM 1328 N N . GLY A 1 167 ? 5.170 -2.107 15.650 1.00 77.19 167 GLY A N 1
ATOM 1329 C CA . GLY A 1 167 ? 4.547 -1.876 14.345 1.00 77.19 167 GLY A CA 1
ATOM 1330 C C . GLY A 1 167 ? 5.033 -2.865 13.278 1.00 77.19 167 GLY A C 1
ATOM 1331 O O . GLY A 1 167 ? 4.252 -3.270 12.425 1.00 77.19 167 GLY A O 1
ATOM 1332 N N . ASP A 1 168 ? 6.278 -3.332 13.369 1.00 79.94 168 ASP A N 1
ATOM 1333 C CA . ASP A 1 168 ? 6.878 -4.203 12.353 1.00 79.94 168 ASP A CA 1
ATOM 1334 C C . ASP A 1 168 ? 6.308 -5.623 12.336 1.00 79.94 168 ASP A C 1
ATOM 1336 O O . ASP A 1 168 ? 6.371 -6.287 11.299 1.00 79.94 168 ASP A O 1
ATOM 1340 N N . THR A 1 169 ? 5.782 -6.094 13.471 1.00 85.19 169 THR A N 1
ATOM 1341 C CA . THR A 1 169 ? 5.274 -7.463 13.642 1.00 85.19 169 THR A CA 1
ATOM 1342 C C . THR A 1 169 ? 3.785 -7.525 13.959 1.00 85.19 169 THR A C 1
ATOM 1344 O O . THR A 1 169 ? 3.216 -8.611 13.907 1.00 85.19 169 THR A O 1
ATOM 1347 N N . LEU A 1 170 ? 3.130 -6.391 14.239 1.00 90.38 170 LEU A N 1
ATOM 1348 C CA . LEU A 1 170 ? 1.709 -6.347 14.605 1.00 90.38 170 LEU A CA 1
ATOM 1349 C C . LEU A 1 170 ? 0.797 -7.011 13.562 1.00 90.38 170 LEU A C 1
ATOM 1351 O O . LEU A 1 170 ? -0.218 -7.600 13.919 1.00 90.38 170 LEU A O 1
ATOM 1355 N N . LEU A 1 171 ? 1.148 -6.899 12.279 1.00 92.81 171 LEU A N 1
ATOM 1356 C CA . LEU A 1 171 ? 0.350 -7.436 11.172 1.00 92.81 171 LEU A CA 1
ATOM 1357 C C . LEU A 1 171 ? 0.802 -8.832 10.711 1.00 92.81 171 LEU A C 1
ATOM 1359 O O . LEU A 1 171 ? 0.286 -9.338 9.711 1.00 92.81 171 LEU A O 1
ATOM 1363 N N . ASN A 1 172 ? 1.756 -9.453 11.410 1.00 92.31 172 ASN A N 1
ATOM 1364 C CA . ASN A 1 172 ? 2.197 -10.806 11.096 1.00 92.31 172 ASN A CA 1
ATOM 1365 C C . ASN A 1 172 ? 1.116 -11.817 11.480 1.00 92.31 172 ASN A C 1
ATOM 1367 O O . ASN A 1 172 ? 0.457 -11.686 12.510 1.00 92.31 172 ASN A O 1
ATOM 1371 N N . CYS A 1 173 ? 0.986 -12.869 10.675 1.00 89.75 173 CYS A N 1
ATOM 1372 C CA . CYS A 1 173 ? 0.148 -14.030 10.965 1.00 89.75 173 CYS A CA 1
ATOM 1373 C C . CYS A 1 173 ? -1.342 -13.707 11.188 1.00 89.75 173 CYS A C 1
ATOM 1375 O O . CYS A 1 173 ? -2.052 -14.493 11.812 1.00 89.75 173 CYS A O 1
ATOM 1377 N N . LEU A 1 174 ? -1.841 -12.589 10.637 1.00 92.12 174 LEU A N 1
ATOM 1378 C CA . LEU A 1 174 ? -3.287 -12.325 10.544 1.00 92.12 174 LEU A CA 1
ATOM 1379 C C . LEU A 1 174 ? -4.005 -13.408 9.722 1.00 92.12 174 LEU A C 1
ATOM 1381 O O . LEU A 1 174 ? -5.178 -13.698 9.942 1.00 92.12 174 LEU A O 1
ATOM 1385 N N . VAL A 1 175 ? -3.277 -14.012 8.783 1.00 90.00 175 VAL A N 1
ATOM 1386 C CA . VAL A 1 175 ? -3.652 -15.215 8.038 1.00 90.00 175 VAL A CA 1
ATOM 1387 C C . VAL A 1 175 ? -2.588 -16.286 8.323 1.00 90.00 175 VAL A C 1
ATOM 1389 O O . VAL A 1 175 ? -1.424 -15.925 8.529 1.00 90.00 175 VAL A O 1
ATOM 1392 N N . PRO A 1 176 ? -2.937 -17.590 8.348 1.00 91.25 176 PRO A N 1
ATOM 1393 C CA . PRO A 1 176 ? -1.960 -18.652 8.576 1.00 91.25 176 PRO A CA 1
ATOM 1394 C C . PRO A 1 176 ? -0.765 -18.567 7.621 1.00 91.25 176 PRO A C 1
ATOM 1396 O O . PRO A 1 176 ? -0.935 -18.366 6.414 1.00 91.25 176 PRO A O 1
ATOM 1399 N N . ASP A 1 177 ? 0.436 -18.748 8.172 1.00 88.62 177 ASP A N 1
ATOM 1400 C CA . ASP A 1 177 ? 1.708 -18.750 7.441 1.00 88.62 177 ASP A CA 1
ATOM 1401 C C . ASP A 1 177 ? 1.951 -17.473 6.608 1.00 88.62 177 ASP A C 1
ATOM 1403 O O . ASP A 1 177 ? 2.425 -17.538 5.467 1.00 88.62 177 ASP A O 1
ATOM 1407 N N . ASP A 1 178 ? 1.571 -16.307 7.136 1.00 92.69 178 ASP A N 1
ATOM 1408 C CA . ASP A 1 178 ? 1.742 -15.001 6.485 1.00 92.69 178 ASP A CA 1
ATOM 1409 C C . ASP A 1 178 ? 2.540 -14.026 7.367 1.00 92.69 178 ASP A C 1
ATOM 1411 O O . ASP A 1 178 ? 1.989 -13.158 8.042 1.00 92.69 178 ASP A O 1
ATOM 1415 N N . ASP A 1 179 ? 3.864 -14.181 7.377 1.00 92.88 179 ASP A N 1
ATOM 1416 C CA . ASP A 1 179 ? 4.813 -13.304 8.083 1.00 92.88 179 ASP A CA 1
ATOM 1417 C C . ASP A 1 179 ? 5.328 -12.135 7.215 1.00 92.88 179 ASP A C 1
ATOM 1419 O O . ASP A 1 179 ? 6.073 -11.265 7.680 1.00 92.88 179 ASP A O 1
ATOM 1423 N N . GLY A 1 180 ? 4.941 -12.117 5.935 1.00 94.25 180 GLY A N 1
ATOM 1424 C CA . GLY A 1 180 ? 5.353 -11.110 4.966 1.00 94.25 180 GLY A CA 1
ATOM 1425 C C . GLY A 1 180 ? 6.863 -11.066 4.711 1.00 94.25 180 GLY A C 1
ATOM 1426 O O . GLY A 1 180 ? 7.374 -10.000 4.379 1.00 94.25 180 GLY A O 1
ATOM 1427 N N . GLN A 1 181 ? 7.592 -12.175 4.885 1.00 93.62 181 GLN A N 1
ATOM 1428 C CA . GLN A 1 181 ? 9.041 -12.232 4.627 1.00 93.62 181 GLN A CA 1
ATOM 1429 C C . GLN A 1 181 ? 9.381 -12.539 3.162 1.00 93.62 181 GLN A C 1
ATOM 1431 O O . GLN A 1 181 ? 10.440 -12.153 2.667 1.00 93.62 181 GLN A O 1
ATOM 1436 N N . THR A 1 182 ? 8.489 -13.231 2.452 1.00 93.50 182 THR A N 1
ATOM 1437 C CA . THR A 1 182 ? 8.707 -13.689 1.072 1.00 93.50 182 THR A CA 1
ATOM 1438 C C . THR A 1 182 ? 7.668 -13.123 0.120 1.00 93.50 182 THR A C 1
ATOM 1440 O O . THR A 1 182 ? 6.537 -12.850 0.516 1.00 93.50 182 THR A O 1
ATOM 1443 N N . SER A 1 183 ? 8.016 -13.003 -1.161 1.00 95.25 183 SER A N 1
ATOM 1444 C CA . SER A 1 183 ? 7.053 -12.539 -2.154 1.00 95.25 183 SER A CA 1
ATOM 1445 C C . SER A 1 183 ? 5.951 -13.579 -2.426 1.00 95.25 183 SER A C 1
ATOM 1447 O O . SER A 1 183 ? 6.276 -14.737 -2.689 1.00 95.25 183 SER A O 1
ATOM 1449 N N . PRO A 1 184 ? 4.664 -13.182 -2.439 1.00 95.00 184 PRO A N 1
ATOM 1450 C CA . PRO A 1 184 ? 3.554 -14.084 -2.749 1.00 95.00 184 PRO A CA 1
ATOM 1451 C C . PRO A 1 184 ? 3.413 -14.385 -4.249 1.00 95.00 184 PRO A C 1
ATOM 1453 O O . PRO A 1 184 ? 2.733 -15.342 -4.607 1.00 95.00 184 PRO A O 1
ATOM 1456 N N . ASN A 1 185 ? 4.044 -13.600 -5.129 1.00 95.38 185 ASN A N 1
ATOM 1457 C CA . ASN A 1 185 ? 4.018 -13.818 -6.574 1.00 95.38 185 ASN A CA 1
ATOM 1458 C C . ASN A 1 185 ? 5.114 -14.826 -6.988 1.00 95.38 185 ASN A C 1
ATOM 1460 O O . ASN A 1 185 ? 6.300 -14.499 -6.873 1.00 95.38 185 ASN A O 1
ATOM 1464 N N . PRO A 1 186 ? 4.769 -16.011 -7.532 1.00 94.00 186 PRO A N 1
ATOM 1465 C CA . PRO A 1 186 ? 5.753 -17.030 -7.905 1.00 94.00 186 PRO A CA 1
ATOM 1466 C C . PRO A 1 186 ? 6.781 -16.567 -8.945 1.00 94.00 186 PRO A C 1
ATOM 1468 O O . PRO A 1 186 ? 7.919 -17.033 -8.932 1.00 94.00 186 PRO A O 1
ATOM 1471 N N . ALA A 1 187 ? 6.424 -15.623 -9.826 1.00 93.50 187 ALA A N 1
ATOM 1472 C CA . ALA A 1 187 ? 7.355 -15.083 -10.821 1.00 93.50 187 ALA A CA 1
ATOM 1473 C C . ALA A 1 187 ? 8.558 -14.382 -10.165 1.00 93.50 187 ALA A C 1
ATOM 1475 O O . ALA A 1 187 ? 9.680 -14.427 -10.683 1.00 93.50 187 ALA A O 1
ATOM 1476 N N . ASN A 1 188 ? 8.340 -13.801 -8.985 1.00 95.44 188 ASN A N 1
ATOM 1477 C CA . ASN A 1 188 ? 9.346 -13.023 -8.278 1.00 95.44 188 ASN A CA 1
ATOM 1478 C C . ASN A 1 188 ? 10.479 -13.902 -7.752 1.00 95.44 188 ASN A C 1
ATOM 1480 O O . ASN A 1 188 ? 11.600 -13.418 -7.633 1.00 95.44 188 ASN A O 1
ATOM 1484 N N . PHE A 1 189 ? 10.238 -15.200 -7.527 1.00 93.44 189 PHE A N 1
ATOM 1485 C CA . PHE A 1 189 ? 11.299 -16.152 -7.197 1.00 93.44 189 PHE A CA 1
ATOM 1486 C C . PHE A 1 189 ? 12.417 -16.120 -8.249 1.00 93.44 189 PHE A C 1
ATOM 1488 O O . PHE A 1 189 ? 13.591 -15.976 -7.916 1.00 93.44 189 PHE A O 1
ATOM 1495 N N . PHE A 1 190 ? 12.064 -16.179 -9.536 1.00 94.38 190 PHE A N 1
ATOM 1496 C CA . PHE A 1 190 ? 13.046 -16.163 -10.621 1.00 94.38 190 PHE A CA 1
ATOM 1497 C C . PHE A 1 190 ? 13.695 -14.786 -10.796 1.00 94.38 190 PHE A C 1
ATOM 1499 O O . PHE A 1 190 ? 14.904 -14.700 -11.020 1.00 94.38 190 PHE A O 1
ATOM 1506 N N . GLN A 1 191 ? 12.913 -13.709 -10.677 1.00 93.06 191 GLN A N 1
ATOM 1507 C CA . GLN A 1 191 ? 13.408 -12.339 -10.837 1.00 93.06 191 GLN A CA 1
ATOM 1508 C C . GLN A 1 191 ? 14.413 -11.955 -9.743 1.00 93.06 191 GLN A C 1
ATOM 1510 O O . GLN A 1 191 ? 15.477 -11.417 -10.058 1.00 93.06 191 GLN A O 1
ATOM 1515 N N . LEU A 1 192 ? 14.105 -12.274 -8.482 1.00 94.38 192 LEU A N 1
ATOM 1516 C CA . LEU A 1 192 ? 14.963 -11.995 -7.330 1.00 94.38 192 LEU A CA 1
ATOM 1517 C C . LEU A 1 192 ? 16.225 -12.862 -7.359 1.00 94.38 192 LEU A C 1
ATOM 1519 O O . LEU A 1 192 ? 17.327 -12.336 -7.209 1.00 94.38 192 LEU A O 1
ATOM 1523 N N . ASN A 1 193 ? 16.095 -14.160 -7.664 1.00 93.44 193 ASN A N 1
ATOM 1524 C CA . ASN A 1 193 ? 17.246 -15.062 -7.770 1.00 93.44 193 ASN A CA 1
ATOM 1525 C C . ASN A 1 193 ? 18.223 -14.647 -8.874 1.00 93.44 193 ASN A C 1
ATOM 1527 O O . ASN A 1 193 ? 19.435 -14.773 -8.700 1.00 93.44 193 ASN A O 1
ATOM 1531 N N . ARG A 1 194 ? 17.720 -14.112 -9.995 1.00 89.88 194 ARG A N 1
ATOM 1532 C CA . ARG A 1 194 ? 18.565 -13.622 -11.095 1.00 89.88 194 ARG A CA 1
ATOM 1533 C C . ARG A 1 194 ? 19.513 -12.507 -10.648 1.00 89.88 194 ARG A C 1
ATOM 1535 O O . ARG A 1 194 ? 20.652 -12.479 -11.102 1.00 89.88 194 ARG A O 1
ATOM 1542 N N . LEU A 1 195 ? 19.049 -11.617 -9.772 1.00 89.94 195 LEU A N 1
ATOM 1543 C CA . LEU A 1 195 ? 19.832 -10.499 -9.231 1.00 89.94 195 LEU A CA 1
ATOM 1544 C C . LEU A 1 195 ? 20.422 -10.792 -7.842 1.00 89.94 195 LEU A C 1
ATOM 1546 O O . LEU A 1 195 ? 21.079 -9.930 -7.270 1.00 89.94 195 LEU A O 1
ATOM 1550 N N . ARG A 1 196 ? 20.210 -12.004 -7.307 1.00 92.19 196 ARG A N 1
ATOM 1551 C CA . ARG A 1 196 ? 20.603 -12.417 -5.947 1.00 92.19 196 ARG A CA 1
ATOM 1552 C C . ARG A 1 196 ? 20.089 -11.468 -4.856 1.00 92.19 196 ARG A C 1
ATOM 1554 O O . ARG A 1 196 ? 20.773 -11.230 -3.867 1.00 92.19 196 ARG A O 1
ATOM 1561 N N . ILE A 1 197 ? 18.881 -10.942 -5.045 1.00 93.62 197 ILE A N 1
ATOM 1562 C CA . ILE A 1 197 ? 18.230 -10.053 -4.081 1.00 93.62 197 ILE A CA 1
ATOM 1563 C C . ILE A 1 197 ? 17.515 -10.905 -3.043 1.00 93.62 197 ILE A C 1
ATOM 1565 O O . ILE A 1 197 ? 16.657 -11.719 -3.391 1.00 93.62 197 ILE A O 1
ATOM 1569 N N . ASN A 1 198 ? 17.821 -10.672 -1.771 1.00 93.69 198 ASN A N 1
ATOM 1570 C CA . ASN A 1 198 ? 17.047 -11.224 -0.675 1.00 93.69 198 ASN A CA 1
ATOM 1571 C C . ASN A 1 198 ? 16.043 -10.178 -0.177 1.00 93.69 198 ASN A C 1
ATOM 1573 O O . ASN A 1 198 ? 16.419 -9.136 0.354 1.00 93.69 198 ASN A O 1
ATOM 1577 N N . LEU A 1 199 ? 14.749 -10.438 -0.376 1.00 92.94 199 LEU A N 1
ATOM 1578 C CA . LEU A 1 199 ? 13.702 -9.450 -0.105 1.00 92.94 199 LEU A CA 1
ATOM 1579 C C . LEU A 1 199 ? 13.636 -9.050 1.377 1.00 92.94 199 LEU A C 1
ATOM 1581 O O . LEU A 1 199 ? 13.341 -7.891 1.669 1.00 92.94 199 LEU A O 1
ATOM 1585 N N . SER A 1 200 ? 13.960 -9.975 2.291 1.00 92.94 200 SER A N 1
ATOM 1586 C CA . SER A 1 200 ? 13.968 -9.735 3.742 1.00 92.94 200 SER A CA 1
ATOM 1587 C C . SER A 1 200 ? 14.835 -8.547 4.148 1.00 92.94 200 SER A C 1
ATOM 1589 O O . SER A 1 200 ? 14.492 -7.811 5.072 1.00 92.94 200 SER A O 1
ATOM 1591 N N . ASP A 1 201 ? 15.925 -8.330 3.418 1.00 94.50 201 ASP A N 1
ATOM 1592 C CA . ASP A 1 201 ? 16.944 -7.336 3.750 1.00 94.50 201 ASP A CA 1
ATOM 1593 C C . ASP A 1 201 ? 16.466 -5.910 3.415 1.00 94.50 201 ASP A C 1
ATOM 1595 O O . ASP A 1 201 ? 17.031 -4.921 3.879 1.00 94.50 201 ASP A O 1
ATOM 1599 N N . HIS A 1 202 ? 15.371 -5.795 2.653 1.00 94.75 202 HIS A N 1
ATOM 1600 C CA . HIS A 1 202 ? 14.815 -4.534 2.166 1.00 94.75 202 HIS A CA 1
ATOM 1601 C C . HIS A 1 202 ? 13.427 -4.203 2.736 1.00 94.75 202 HIS A C 1
ATOM 1603 O O . HIS A 1 202 ? 12.829 -3.187 2.362 1.00 94.75 202 HIS A O 1
ATOM 1609 N N . LEU A 1 203 ? 12.889 -5.023 3.645 1.00 93.94 203 LEU A N 1
ATOM 1610 C CA . LEU A 1 203 ? 11.535 -4.841 4.190 1.00 93.94 203 LEU A CA 1
ATOM 1611 C C . LEU A 1 203 ? 11.394 -3.563 5.025 1.00 93.94 203 LEU A C 1
ATOM 1613 O O . LEU A 1 203 ? 10.324 -2.957 5.044 1.00 93.94 203 LEU A O 1
ATOM 1617 N N . SER A 1 204 ? 12.471 -3.093 5.659 1.00 92.81 204 SER A N 1
ATOM 1618 C CA . SER A 1 204 ? 12.472 -1.818 6.390 1.00 92.81 204 SER A CA 1
ATOM 1619 C C . SER A 1 204 ? 12.193 -0.627 5.466 1.00 92.81 204 SER A C 1
ATOM 1621 O O . SER A 1 204 ? 11.446 0.287 5.823 1.00 92.81 204 SER A O 1
ATOM 1623 N N . ALA A 1 205 ? 12.731 -0.653 4.244 1.00 93.50 205 ALA A N 1
ATOM 1624 C CA . ALA A 1 205 ? 12.533 0.382 3.236 1.00 93.50 205 ALA A CA 1
ATOM 1625 C C . ALA A 1 205 ? 11.201 0.209 2.500 1.00 93.50 205 ALA A C 1
ATOM 1627 O O . ALA A 1 205 ? 10.475 1.183 2.300 1.00 93.50 205 ALA A O 1
ATOM 1628 N N . THR A 1 206 ? 10.839 -1.025 2.164 1.00 94.81 206 THR A N 1
ATOM 1629 C CA . THR A 1 206 ? 9.758 -1.297 1.211 1.00 94.81 206 THR A CA 1
ATOM 1630 C C . THR A 1 206 ? 8.448 -1.774 1.835 1.00 94.81 206 THR A C 1
ATOM 1632 O O . THR A 1 206 ? 7.398 -1.650 1.211 1.00 94.81 206 THR A O 1
ATOM 1635 N N . GLY A 1 207 ? 8.471 -2.244 3.081 1.00 95.88 207 GLY A N 1
ATOM 1636 C CA . GLY A 1 207 ? 7.337 -2.884 3.746 1.00 95.88 207 GLY A CA 1
ATOM 1637 C C . GLY A 1 207 ? 7.232 -4.378 3.440 1.00 95.88 207 GLY A C 1
ATOM 1638 O O . GLY A 1 207 ? 7.964 -4.925 2.620 1.00 95.88 207 GLY A O 1
ATOM 1639 N N . ARG A 1 208 ? 6.292 -5.042 4.113 1.00 97.38 208 ARG A N 1
ATOM 1640 C CA . ARG A 1 208 ? 6.098 -6.495 4.048 1.00 97.38 208 ARG A CA 1
ATOM 1641 C C . ARG A 1 208 ? 5.040 -6.881 3.003 1.00 97.38 208 ARG A C 1
ATOM 1643 O O . ARG A 1 208 ? 3.928 -6.350 3.066 1.00 97.38 208 ARG A O 1
ATOM 1650 N N . PRO A 1 209 ? 5.334 -7.777 2.042 1.00 96.94 209 PRO A N 1
ATOM 1651 C CA . PRO A 1 209 ? 4.371 -8.251 1.043 1.00 96.94 209 PRO A CA 1
ATOM 1652 C C . PRO A 1 209 ? 3.434 -9.344 1.583 1.00 96.94 209 PRO A C 1
ATOM 1654 O O . PRO A 1 209 ? 3.472 -10.487 1.130 1.00 96.94 209 PRO A O 1
ATOM 1657 N N . TYR A 1 210 ? 2.569 -9.007 2.538 1.00 96.88 210 TYR A N 1
ATOM 1658 C CA . TYR A 1 210 ? 1.616 -9.974 3.095 1.00 96.88 210 TYR A CA 1
ATOM 1659 C C . TYR A 1 210 ? 0.634 -10.512 2.047 1.00 96.88 210 TYR A C 1
ATOM 1661 O O . TYR A 1 210 ? 0.202 -9.776 1.155 1.00 96.88 210 TYR A O 1
ATOM 1669 N N . LYS A 1 211 ? 0.217 -11.773 2.189 1.00 95.94 211 LYS A N 1
ATOM 1670 C CA . LYS A 1 211 ? -0.811 -12.420 1.351 1.00 95.94 211 LYS A CA 1
ATOM 1671 C C . LYS A 1 211 ? -2.179 -11.763 1.532 1.00 95.94 211 LYS A C 1
ATOM 1673 O O . LYS A 1 211 ? -2.894 -11.554 0.547 1.00 95.94 211 LYS A O 1
ATOM 1678 N N . TRP A 1 212 ? -2.534 -11.400 2.767 1.00 95.81 212 TRP A N 1
ATOM 1679 C CA . TRP A 1 212 ? -3.796 -10.702 3.039 1.00 95.81 212 TRP A CA 1
ATOM 1680 C C . TRP A 1 212 ? -3.844 -9.330 2.352 1.00 95.81 212 TRP A C 1
ATOM 1682 O O . TRP A 1 212 ? -4.887 -8.948 1.822 1.00 95.81 212 TRP A O 1
ATOM 1692 N N . ALA A 1 213 ? -2.708 -8.628 2.277 1.00 97.25 213 ALA A N 1
ATOM 1693 C CA . ALA A 1 213 ? -2.621 -7.331 1.611 1.00 97.25 213 ALA A CA 1
ATOM 1694 C C . ALA A 1 213 ? -2.838 -7.465 0.098 1.00 97.25 213 ALA A C 1
ATOM 1696 O O . ALA A 1 213 ? -3.555 -6.658 -0.483 1.00 97.25 213 ALA A O 1
ATOM 1697 N N . GLN A 1 214 ? -2.304 -8.524 -0.528 1.00 97.31 214 GLN A N 1
ATOM 1698 C CA . GLN A 1 214 ? -2.574 -8.805 -1.946 1.00 97.31 214 GLN A CA 1
ATOM 1699 C C . GLN A 1 214 ? -4.069 -8.994 -2.192 1.00 97.31 214 GLN A C 1
ATOM 1701 O O . GLN A 1 214 ? -4.637 -8.367 -3.083 1.00 97.31 214 GLN A O 1
ATOM 1706 N N . SER A 1 215 ? -4.699 -9.821 -1.354 1.00 95.56 215 SER A N 1
ATOM 1707 C CA . SER A 1 215 ? -6.117 -10.163 -1.476 1.00 95.56 215 SER A CA 1
ATOM 1708 C C . SER A 1 215 ? -7.001 -8.923 -1.327 1.00 95.56 215 SER A C 1
ATOM 1710 O O . SER A 1 215 ? -7.904 -8.712 -2.132 1.00 95.56 215 SER A O 1
ATOM 1712 N N . LEU A 1 216 ? -6.694 -8.058 -0.353 1.00 95.50 216 LEU A N 1
ATOM 1713 C CA . LEU A 1 216 ? -7.387 -6.783 -0.146 1.00 95.50 216 LEU A CA 1
ATOM 1714 C C . LEU A 1 216 ? -7.249 -5.833 -1.350 1.00 95.50 216 LEU A C 1
ATOM 1716 O O . LEU A 1 216 ? -8.157 -5.061 -1.645 1.00 95.50 216 LEU A O 1
ATOM 1720 N N . SER A 1 217 ? -6.126 -5.906 -2.064 1.00 97.12 217 SER A N 1
ATOM 1721 C CA . SER A 1 217 ? -5.853 -5.130 -3.278 1.00 97.12 217 SER A CA 1
ATOM 1722 C C . SER A 1 217 ? -6.345 -5.788 -4.573 1.00 97.12 217 SER A C 1
ATOM 1724 O O . SER A 1 217 ? -6.054 -5.283 -5.655 1.00 97.12 217 SER A O 1
ATOM 1726 N N . GLY A 1 218 ? -7.068 -6.910 -4.495 1.00 95.94 218 GLY A N 1
ATOM 1727 C CA . GLY A 1 218 ? -7.581 -7.627 -5.667 1.00 95.94 218 GLY A CA 1
ATOM 1728 C C . GLY A 1 218 ? -6.535 -8.453 -6.424 1.00 95.94 218 GLY A C 1
ATOM 1729 O O . GLY A 1 218 ? -6.804 -8.918 -7.530 1.00 95.94 218 GLY A O 1
ATOM 1730 N N . LEU A 1 219 ? -5.348 -8.656 -5.849 1.00 96.06 219 LEU A N 1
ATOM 1731 C CA . LEU A 1 219 ? -4.315 -9.528 -6.398 1.00 96.06 219 LEU A CA 1
ATOM 1732 C C . LEU A 1 219 ? -4.478 -10.944 -5.839 1.00 96.06 219 LEU A C 1
ATOM 1734 O O . LEU A 1 219 ? -4.580 -11.144 -4.629 1.00 96.06 219 LEU A O 1
ATOM 1738 N N . SER A 1 220 ? -4.448 -11.940 -6.722 1.00 92.38 220 SER A N 1
ATOM 1739 C CA . SER A 1 220 ? -4.484 -13.352 -6.347 1.00 92.38 220 SER A CA 1
ATOM 1740 C C . SER A 1 220 ? -3.311 -14.087 -6.973 1.00 92.38 220 SER A C 1
ATOM 1742 O O . SER A 1 220 ? -3.070 -13.996 -8.177 1.00 92.38 220 SER A O 1
ATOM 1744 N N . PHE A 1 221 ? -2.586 -14.827 -6.141 1.00 90.62 221 PHE A N 1
ATOM 1745 C CA . PHE A 1 221 ? -1.495 -15.689 -6.563 1.00 90.62 221 PHE A CA 1
ATOM 1746 C C . PHE A 1 221 ? -1.855 -17.116 -6.176 1.00 90.62 221 PHE A C 1
ATOM 1748 O O . PHE A 1 221 ? -2.260 -17.375 -5.041 1.00 90.62 221 PHE A O 1
ATOM 1755 N N . SER A 1 222 ? -1.737 -18.049 -7.119 1.00 80.12 222 SER A N 1
ATOM 1756 C CA . SER A 1 222 ? -2.043 -19.454 -6.869 1.00 80.12 222 SER A CA 1
ATOM 1757 C C . SER A 1 222 ? -1.135 -19.983 -5.761 1.00 80.12 222 SER A C 1
ATOM 1759 O O . SER A 1 222 ? 0.060 -20.194 -5.974 1.00 80.12 222 SER A O 1
ATOM 1761 N N . SER A 1 223 ? -1.696 -20.198 -4.571 1.00 64.06 223 SER A N 1
ATOM 1762 C CA . SER A 1 223 ? -0.990 -20.935 -3.530 1.00 64.06 223 SER A CA 1
ATOM 1763 C C . SER A 1 223 ? -0.832 -22.378 -3.999 1.00 64.06 223 SER A C 1
ATOM 1765 O O . SER A 1 223 ? -1.806 -23.007 -4.413 1.00 64.06 223 SER A O 1
ATOM 1767 N N . SER A 1 224 ? 0.386 -22.911 -3.953 1.00 53.22 224 SER A N 1
ATOM 1768 C CA . SER A 1 224 ? 0.665 -24.322 -4.210 1.00 53.22 224 SER A CA 1
ATOM 1769 C C . SER A 1 224 ? 0.153 -25.175 -3.046 1.00 53.22 224 SER A C 1
ATOM 1771 O O . SER A 1 224 ? 0.924 -25.826 -2.349 1.00 53.22 224 SER A O 1
ATOM 1773 N N . LYS A 1 225 ? -1.154 -25.154 -2.783 1.00 48.53 225 LYS A N 1
ATOM 1774 C CA . LYS A 1 225 ? -1.786 -26.200 -1.989 1.00 48.53 225 LYS A CA 1
ATOM 1775 C C . LYS A 1 225 ? -2.064 -27.343 -2.950 1.00 48.53 225 LYS A C 1
ATOM 1777 O O . LYS A 1 225 ? -3.115 -27.388 -3.579 1.00 48.53 225 LYS A O 1
ATOM 1782 N N . GLN A 1 226 ? -1.092 -28.246 -3.094 1.00 39.44 226 GLN A N 1
ATOM 1783 C CA . GLN A 1 226 ? -1.421 -29.609 -3.492 1.00 39.44 226 GLN A CA 1
ATOM 1784 C C . GLN A 1 226 ? -2.429 -30.111 -2.460 1.00 39.44 226 GLN A C 1
ATOM 1786 O O . GLN A 1 226 ? -2.091 -30.349 -1.302 1.00 39.44 226 GLN A O 1
ATOM 1791 N N . THR A 1 227 ? -3.691 -30.191 -2.859 1.00 37.12 227 THR A N 1
ATOM 1792 C CA . THR A 1 227 ? -4.693 -30.972 -2.156 1.00 37.12 227 THR A CA 1
ATOM 1793 C C . THR A 1 227 ? -4.184 -32.407 -2.129 1.00 37.12 227 THR A C 1
ATOM 1795 O O . THR A 1 227 ? -4.278 -33.131 -3.117 1.00 37.12 227 THR A O 1
ATOM 1798 N N . HIS A 1 228 ? -3.614 -32.824 -0.998 1.00 37.22 228 HIS A N 1
ATOM 1799 C CA . HIS A 1 228 ? -3.561 -34.237 -0.662 1.00 37.22 228 HIS A CA 1
ATOM 1800 C C . HIS A 1 228 ? -5.020 -34.665 -0.489 1.00 37.22 228 HIS A C 1
ATOM 1802 O O . HIS A 1 228 ? -5.610 -34.513 0.577 1.00 37.22 228 HIS A O 1
ATOM 1808 N N . VAL A 1 229 ? -5.633 -35.117 -1.582 1.00 37.94 229 VAL A N 1
ATOM 1809 C CA . VAL A 1 229 ? -6.845 -35.924 -1.523 1.00 37.94 229 VAL A CA 1
ATOM 1810 C C . VAL A 1 229 ? -6.391 -37.238 -0.900 1.00 37.94 229 VAL A C 1
ATOM 1812 O O . VAL A 1 229 ? -5.900 -38.132 -1.584 1.00 37.94 229 VAL A O 1
ATOM 1815 N N . SER A 1 230 ? -6.440 -37.318 0.428 1.00 37.81 230 SER A N 1
ATOM 1816 C CA . SER A 1 230 ? -6.470 -38.598 1.117 1.00 37.81 230 SER A CA 1
ATOM 1817 C C . SER A 1 230 ? -7.758 -39.278 0.674 1.00 37.81 230 SER A C 1
ATOM 1819 O O . SER A 1 230 ? -8.844 -38.897 1.107 1.00 37.81 230 SER A O 1
ATOM 1821 N N . GLY A 1 231 ? -7.632 -40.213 -0.267 1.00 37.22 231 GLY A N 1
ATOM 1822 C CA . GLY A 1 231 ? -8.695 -41.149 -0.586 1.00 37.22 231 GLY A CA 1
ATOM 1823 C C . GLY A 1 231 ? -9.021 -41.936 0.674 1.00 37.22 231 GLY A C 1
ATOM 1824 O O . GLY A 1 231 ? -8.247 -42.793 1.090 1.00 37.22 231 GLY A O 1
ATOM 1825 N N . GLU A 1 232 ? -10.138 -41.599 1.307 1.00 36.69 232 GLU A N 1
ATOM 1826 C CA . GLU A 1 232 ? -10.808 -42.507 2.224 1.00 36.69 232 GLU A CA 1
ATOM 1827 C C . GLU A 1 232 ? -11.446 -43.602 1.365 1.00 36.69 232 GLU A C 1
ATOM 1829 O O . GLU A 1 232 ? -12.540 -43.440 0.823 1.00 36.69 232 GLU A O 1
ATOM 1834 N N . ASP A 1 233 ? -10.721 -44.710 1.200 1.00 38.25 233 ASP A N 1
ATOM 1835 C CA . ASP A 1 233 ? -11.299 -45.970 0.747 1.00 38.25 233 ASP A CA 1
ATOM 1836 C C . ASP A 1 233 ? -12.356 -46.398 1.772 1.00 38.25 233 ASP A C 1
ATOM 1838 O O . ASP A 1 233 ? -12.065 -46.967 2.825 1.00 38.25 233 ASP A O 1
ATOM 1842 N N . SER A 1 234 ? -13.614 -46.109 1.446 1.00 41.38 234 SER A N 1
ATOM 1843 C CA . SER A 1 234 ? -14.769 -46.747 2.062 1.00 41.38 234 SER A CA 1
ATOM 1844 C C . SER A 1 234 ? -14.790 -48.207 1.612 1.00 41.38 234 SER A C 1
ATOM 1846 O O . SER A 1 234 ? -15.307 -48.533 0.544 1.00 41.38 234 SER A O 1
ATOM 1848 N N . GLN A 1 235 ? -14.209 -49.102 2.412 1.00 38.94 235 GLN A N 1
ATOM 1849 C CA . GLN A 1 235 ? -14.490 -50.531 2.301 1.00 38.94 235 GLN A CA 1
ATOM 1850 C C . GLN A 1 235 ? -15.863 -50.821 2.914 1.00 38.94 235 GLN A C 1
ATOM 1852 O O . GLN A 1 235 ? -15.978 -51.277 4.048 1.00 38.94 235 GLN A O 1
ATOM 1857 N N . ASP A 1 236 ? -16.905 -50.585 2.121 1.00 43.53 236 ASP A N 1
ATOM 1858 C CA . ASP A 1 236 ? -18.124 -51.380 2.199 1.00 43.53 236 ASP A CA 1
ATOM 1859 C C . ASP A 1 236 ? -17.827 -52.739 1.554 1.00 43.53 236 ASP A C 1
ATOM 1861 O O . ASP A 1 236 ? -17.617 -52.858 0.346 1.00 43.53 236 ASP A O 1
ATOM 1865 N N . THR A 1 237 ? -17.804 -53.806 2.347 1.00 43.97 237 THR A N 1
ATOM 1866 C CA . THR A 1 237 ? -18.036 -55.151 1.816 1.00 43.97 237 THR A CA 1
ATOM 1867 C C . THR A 1 237 ? -19.022 -55.867 2.714 1.00 43.97 237 THR A C 1
ATOM 1869 O O . THR A 1 237 ? -18.693 -56.419 3.759 1.00 43.97 237 THR A O 1
ATOM 1872 N N . VAL A 1 238 ? -20.265 -55.829 2.248 1.00 44.72 238 VAL A N 1
ATOM 1873 C CA . VAL A 1 238 ? -21.366 -56.705 2.624 1.00 44.72 238 VAL A CA 1
ATOM 1874 C C . VAL A 1 238 ? -20.935 -58.168 2.481 1.00 44.72 238 VAL A C 1
ATOM 1876 O O . VAL A 1 238 ? -20.624 -58.604 1.369 1.00 44.72 238 VAL A O 1
ATOM 1879 N N . ARG A 1 239 ? -20.985 -58.925 3.580 1.00 41.59 239 ARG A N 1
ATOM 1880 C CA . ARG A 1 239 ? -21.564 -60.277 3.664 1.00 41.59 239 ARG A CA 1
ATOM 1881 C C . ARG A 1 239 ? -21.702 -60.727 5.110 1.00 41.59 239 ARG A C 1
ATOM 1883 O O . ARG A 1 239 ? -20.713 -60.603 5.858 1.00 41.59 239 ARG A O 1
#